Protein AF-A0A1D6NYF0-F1 (afdb_monomer_lite)

pLDDT: mean 76.46, std 28.46, range [23.28, 98.75]

Radius of gyration: 30.78 Å; chains: 1; bounding box: 68×85×94 Å

Sequence (342 aa):
MARRAASSLVSRCLLARAPAGAPPAAPSAPRRTVPADGMHRLLPGVLQRFSTAAAVEEPITPSVHVNYTKLLINGNFVDSASGKTFPTLDPRTGEVIAHVAEGDAEDINRAVAAARKAFDEGPWPKMTAYERSRILLRFADLIEKHNDELAALETWDNGKPYEQAAQIEVPMVARLMRYYAGWADKIHGLIVPADGPHHVQILHEPIGVAGQIIPWNFPLLMYAWKVGPALACGNTLVLKTAEQTPLSALYISKLLHEAGLPEGVVNVVSGFGPTAGAALASHMDVDKVNTHLNYIVCIYREWSEKLYLWTKHLFLSFNKDRIYWIYRYWKNYSRVGCKEQP

Secondary structure (DSSP, 8-state):
---------------------PPPPPPPPP--PPP------PPPP-----------PPPPPPS------SEEETTEEE--TT--EEEEE-TTT--EEEEEE---HHHHHHHHHHHHHHHHTSSTTTS-HHHHHHHHHHHHHHHHHTHHHHHHHHHHHH---HHHIIIIIHHHHHHHHHHHHHHTT----EEEE-SSS-EEEE-----SEEEEE--SSSHHHHHHHHHHHHHHTT-EEEEEEPTT--HHHHHHHHHHHHTTPPTTSEEEEE--IIIIIHHHHT-TT-SEEEE---HHHHHTTT-TTHHHHHHHHHTTSS-TTSSHHHHHHHHHHTTTS-----

Foldseek 3Di:
DDDDDDDDDDDDDDDDDDDDDDDDDDDDDDDDDDDDDDDDDDDDDPPPPPPPPPPPPDDDQDPADQPQQAWFAQNDRHAEPVNDWDFAAFPVPRDGPDTHHAHFLVNLVRLLVLQQCCFPPNCLLVDDLLVLLQLLLQLLVLLLVCLQNLLSLLCGLQVDDSCCSRVPQSNVLSVLSNVLSVCLNVQDWDFDDDPPDDTDIGDQAQLEEEEEEFDRNRQSVSLSVVVSNNSSRRYAYEYEGALSRQRSSRVSVNSSVVSVDGTSSYIYHYHHCVGSVVSSVPPPSHRYYDYDDDPVVVCVPPPPPPVVVVVVPPVPDDDDPPCVPVVVVVVVVVVVPDDDDD

InterPro domains:
  IPR015590 Aldehyde dehydrogenase domain [PF00171] (77-290)
  IPR016161 Aldehyde/histidinol dehydrogenase [SSF53720] (63-290)
  IPR016162 Aldehyde dehydrogenase, N-terminal [G3DSA:3.40.605.10] (60-292)

Structure (mmCIF, N/CA/C/O backbone):
data_AF-A0A1D6NYF0-F1
#
_entry.id   AF-A0A1D6NYF0-F1
#
loop_
_atom_site.group_PDB
_atom_site.id
_atom_site.type_symbol
_atom_site.label_atom_id
_atom_site.label_alt_id
_atom_site.label_comp_id
_atom_site.label_asym_id
_atom_site.label_entity_id
_atom_site.label_seq_id
_atom_site.pdbx_PDB_ins_code
_atom_site.Cartn_x
_atom_site.Cartn_y
_atom_site.Cartn_z
_atom_site.occupancy
_atom_site.B_iso_or_equiv
_atom_site.auth_seq_id
_atom_site.auth_comp_id
_atom_site.auth_asym_id
_atom_site.auth_atom_id
_atom_site.pdbx_PDB_model_num
ATOM 1 N N . MET A 1 1 ? 26.825 30.576 -53.380 1.00 36.94 1 MET A N 1
ATOM 2 C CA . MET A 1 1 ? 25.361 30.415 -53.508 1.00 36.94 1 MET A CA 1
ATOM 3 C C . MET A 1 1 ? 24.718 30.701 -52.151 1.00 36.94 1 MET A C 1
ATOM 5 O O . MET A 1 1 ? 25.163 30.115 -51.180 1.00 36.94 1 MET A O 1
ATOM 9 N N . ALA A 1 2 ? 23.804 31.688 -52.115 1.00 33.50 2 ALA A N 1
ATOM 10 C CA . ALA A 1 2 ? 22.828 32.087 -51.069 1.00 33.50 2 ALA A CA 1
ATOM 11 C C . ALA A 1 2 ? 23.146 31.715 -49.597 1.00 33.50 2 ALA A C 1
ATOM 13 O O . ALA A 1 2 ? 22.973 30.572 -49.205 1.00 33.50 2 ALA A O 1
ATOM 14 N N . ARG A 1 3 ? 23.684 32.580 -48.719 1.00 28.78 3 ARG A N 1
ATOM 15 C CA . ARG A 1 3 ? 23.118 33.789 -48.059 1.00 28.78 3 ARG A CA 1
ATOM 16 C C . ARG A 1 3 ? 21.636 33.704 -47.650 1.00 28.78 3 ARG A C 1
ATOM 18 O O . ARG A 1 3 ? 20.775 33.975 -48.479 1.00 28.78 3 ARG A O 1
ATOM 25 N N . ARG A 1 4 ? 21.383 33.526 -46.343 1.00 28.44 4 ARG A N 1
ATOM 26 C CA . ARG A 1 4 ? 20.639 34.471 -45.472 1.00 28.44 4 ARG A CA 1
ATOM 27 C C . ARG A 1 4 ? 20.673 34.007 -44.005 1.00 28.44 4 ARG A C 1
ATOM 29 O O . ARG A 1 4 ? 20.010 33.049 -43.640 1.00 28.44 4 ARG A O 1
ATOM 36 N N . ALA A 1 5 ? 21.416 34.741 -43.181 1.00 30.47 5 ALA A N 1
ATOM 37 C CA . ALA A 1 5 ? 21.223 34.827 -41.738 1.00 30.47 5 ALA A CA 1
ATOM 38 C C . ALA A 1 5 ? 20.760 36.265 -41.448 1.00 30.47 5 ALA A C 1
ATOM 40 O O . ALA A 1 5 ? 21.386 37.210 -41.928 1.00 30.47 5 ALA A O 1
ATOM 41 N N . ALA A 1 6 ? 19.646 36.426 -40.736 1.00 29.11 6 ALA A N 1
ATOM 42 C CA . ALA A 1 6 ? 19.154 37.702 -40.209 1.00 29.11 6 ALA A CA 1
ATOM 43 C C . ALA A 1 6 ? 19.302 37.616 -38.681 1.00 29.11 6 ALA A C 1
ATOM 45 O O . ALA A 1 6 ? 18.790 36.682 -38.077 1.00 29.11 6 ALA A O 1
ATOM 46 N N . SER A 1 7 ? 20.277 38.310 -38.096 1.00 26.89 7 SER A N 1
ATOM 47 C CA . SER A 1 7 ? 20.297 39.718 -37.660 1.00 26.89 7 SER A CA 1
ATOM 48 C C . SER A 1 7 ? 19.542 39.956 -36.358 1.00 26.89 7 SER A C 1
ATOM 50 O O . SER A 1 7 ? 18.340 39.741 -36.242 1.00 26.89 7 SER A O 1
ATOM 52 N N . SER A 1 8 ? 20.316 40.439 -35.397 1.00 27.59 8 SER A N 1
ATOM 53 C CA . SER A 1 8 ? 19.958 40.871 -34.062 1.00 27.59 8 SER A CA 1
ATOM 54 C C . SER A 1 8 ? 19.443 42.319 -34.033 1.00 27.59 8 SER A C 1
ATOM 56 O O . SER A 1 8 ? 19.734 43.113 -34.925 1.00 27.59 8 SER A O 1
ATOM 58 N N . LEU A 1 9 ? 18.772 42.624 -32.914 1.00 26.09 9 LEU A N 1
ATOM 59 C CA . LEU A 1 9 ? 18.623 43.919 -32.232 1.00 26.09 9 LEU A CA 1
ATOM 60 C C . LEU A 1 9 ? 17.617 44.975 -32.758 1.00 26.09 9 LEU A C 1
ATOM 62 O O . LEU A 1 9 ? 17.664 45.424 -33.895 1.00 26.09 9 LEU A O 1
ATOM 66 N N . VAL A 1 10 ? 16.850 45.476 -31.772 1.00 25.36 10 VAL A N 1
ATOM 67 C CA . VAL A 1 10 ? 16.352 46.857 -31.552 1.00 25.36 10 VAL A CA 1
ATOM 68 C C . VAL A 1 10 ? 14.820 47.088 -31.594 1.00 25.36 10 VAL A C 1
ATOM 70 O O . VAL A 1 10 ? 14.187 47.095 -32.636 1.00 25.36 10 VAL A O 1
ATOM 73 N N . SER A 1 11 ? 14.306 47.394 -30.389 1.00 23.48 11 SER A N 1
ATOM 74 C CA . SER A 1 11 ? 13.310 48.410 -29.972 1.00 23.48 11 SER A CA 1
ATOM 75 C C . SER A 1 11 ? 11.877 48.517 -30.525 1.00 23.48 11 SER A C 1
ATOM 77 O O . SER A 1 11 ? 11.641 48.776 -31.692 1.00 23.48 11 SER A O 1
ATOM 79 N N . ARG A 1 12 ? 10.971 48.609 -29.534 1.00 26.66 12 ARG A N 1
ATOM 80 C CA . ARG A 1 12 ? 9.974 49.677 -29.256 1.00 26.66 12 ARG A CA 1
ATOM 81 C C . ARG A 1 12 ? 8.987 50.118 -30.355 1.00 26.66 12 ARG A C 1
ATOM 83 O O . ARG A 1 12 ? 9.342 50.867 -31.251 1.00 26.66 12 ARG A O 1
ATOM 90 N N . CYS A 1 13 ? 7.707 49.933 -30.030 1.00 23.73 13 CYS A N 1
ATOM 91 C CA . CYS A 1 13 ? 6.599 50.890 -30.215 1.00 23.73 13 CYS A CA 1
ATOM 92 C C . CYS A 1 13 ? 5.811 50.856 -28.875 1.00 23.73 13 CYS A C 1
ATOM 94 O O . CYS A 1 13 ? 5.520 49.760 -28.411 1.00 23.73 13 CYS A O 1
ATOM 96 N N . LEU A 1 14 ? 5.613 51.903 -28.048 1.00 27.03 14 LEU A N 1
ATOM 97 C CA . LEU A 1 14 ? 4.970 53.226 -28.234 1.00 27.03 14 LEU A CA 1
ATOM 98 C C . LEU A 1 14 ? 3.662 53.118 -29.035 1.00 27.03 14 LEU A C 1
ATOM 100 O O . LEU A 1 14 ? 3.687 52.575 -30.124 1.00 27.03 14 LEU A O 1
ATOM 104 N N . LEU A 1 15 ? 2.504 53.671 -28.679 1.00 27.75 15 LEU A N 1
ATOM 105 C CA . LEU A 1 15 ? 1.938 54.355 -27.509 1.00 27.75 15 LEU A CA 1
ATOM 106 C C . LEU A 1 15 ? 0.490 54.671 -27.944 1.00 27.75 15 LEU A C 1
ATOM 108 O O . LEU A 1 15 ? 0.305 55.163 -29.055 1.00 27.75 15 LEU A O 1
ATOM 112 N N . ALA A 1 16 ? -0.511 54.500 -27.082 1.00 26.16 16 ALA A N 1
ATOM 113 C CA . ALA A 1 16 ? -1.806 55.173 -27.236 1.00 26.16 16 ALA A CA 1
ATOM 114 C C . ALA A 1 16 ? -2.293 55.676 -25.865 1.00 26.16 16 ALA A C 1
ATOM 116 O O . ALA A 1 16 ? -2.976 54.990 -25.119 1.00 26.16 16 ALA A O 1
ATOM 117 N N . ARG A 1 17 ? -1.786 56.871 -25.537 1.00 26.92 17 ARG A N 1
ATOM 118 C CA . ARG A 1 17 ? -2.336 57.998 -24.753 1.00 26.92 17 ARG A CA 1
ATOM 119 C C . ARG A 1 17 ? -3.636 57.807 -23.934 1.00 26.92 17 ARG A C 1
ATOM 121 O O . ARG A 1 17 ? -4.689 57.589 -24.517 1.00 26.92 17 ARG A O 1
ATOM 128 N N . ALA A 1 18 ? -3.577 58.176 -22.645 1.00 28.33 18 ALA A N 1
ATOM 129 C CA . ALA A 1 18 ? -4.496 59.123 -21.975 1.00 28.33 18 ALA A CA 1
ATOM 130 C C . ALA A 1 18 ? -3.910 59.592 -20.610 1.00 28.33 18 ALA A C 1
ATOM 132 O O . ALA A 1 18 ? -3.058 58.888 -20.068 1.00 28.33 18 ALA A O 1
ATOM 133 N N . PRO A 1 19 ? -4.257 60.795 -20.098 1.00 35.28 19 PRO A N 1
ATOM 134 C CA . PRO A 1 19 ? -3.341 61.622 -19.306 1.00 35.28 19 PRO A CA 1
ATOM 135 C C . PRO A 1 19 ? -3.534 61.594 -17.780 1.00 35.28 19 PRO A C 1
ATOM 137 O O . PRO A 1 19 ? -4.524 61.110 -17.240 1.00 35.28 19 PRO A O 1
ATOM 140 N N . ALA A 1 20 ? -2.524 62.173 -17.127 1.00 29.53 20 ALA A N 1
ATOM 141 C CA . ALA A 1 20 ? -2.333 62.383 -15.701 1.00 29.53 20 ALA A CA 1
ATOM 142 C C . ALA A 1 20 ? -3.392 63.270 -15.020 1.00 29.53 20 ALA A C 1
ATOM 144 O O . ALA A 1 20 ? -3.900 64.224 -15.607 1.00 29.53 20 ALA A O 1
ATOM 145 N N . GLY A 1 21 ? -3.604 63.009 -13.729 1.00 27.72 21 GLY A N 1
ATOM 146 C CA . GLY A 1 21 ? -4.313 63.887 -12.803 1.00 27.72 21 GLY A CA 1
ATOM 147 C C . GLY A 1 21 ? -4.433 63.238 -11.427 1.00 27.72 21 GLY A C 1
ATOM 148 O O . GLY A 1 21 ? -5.361 62.476 -11.183 1.00 27.72 21 GLY A O 1
ATOM 149 N N . ALA A 1 22 ? -3.479 63.507 -10.537 1.00 33.44 22 ALA A N 1
ATOM 150 C CA . ALA A 1 22 ? -3.592 63.166 -9.121 1.00 33.44 22 ALA A CA 1
ATOM 151 C C . ALA A 1 22 ? -4.560 64.141 -8.425 1.00 33.44 22 ALA A C 1
ATOM 153 O O . ALA A 1 22 ? -4.409 65.349 -8.621 1.00 33.44 22 ALA A O 1
ATOM 154 N N . PRO A 1 23 ? -5.489 63.673 -7.574 1.00 37.25 23 PRO A N 1
ATOM 155 C CA . PRO A 1 23 ? -6.122 64.521 -6.577 1.00 37.25 23 PRO A CA 1
ATOM 156 C C . PRO A 1 23 ? -5.451 64.370 -5.193 1.00 37.25 23 PRO A C 1
ATOM 158 O O . PRO A 1 23 ? -4.941 63.297 -4.859 1.00 37.25 23 PRO A O 1
ATOM 161 N N . PRO A 1 24 ? -5.416 65.452 -4.396 1.00 34.78 24 PRO A N 1
ATOM 162 C CA . PRO A 1 24 ? -4.619 65.559 -3.179 1.00 34.78 24 PRO A CA 1
ATOM 163 C C . PRO A 1 24 ? -5.264 64.897 -1.953 1.00 34.78 24 PRO A C 1
ATOM 165 O O . PRO A 1 24 ? -6.461 64.621 -1.908 1.00 34.78 24 PRO A O 1
ATOM 168 N N . ALA A 1 25 ? -4.420 64.693 -0.940 1.00 34.38 25 ALA A N 1
ATOM 169 C CA . ALA A 1 25 ? -4.756 64.213 0.393 1.00 34.38 25 ALA A CA 1
ATOM 170 C C . ALA A 1 25 ? -5.940 64.970 1.024 1.00 34.38 25 ALA A C 1
ATOM 172 O O . ALA A 1 25 ? -5.962 66.202 1.061 1.00 34.38 25 ALA A O 1
ATOM 173 N N . ALA A 1 26 ? -6.903 64.215 1.557 1.00 34.41 26 ALA A N 1
ATOM 174 C CA . ALA A 1 26 ? -8.033 64.756 2.298 1.00 34.41 26 ALA A CA 1
ATOM 175 C C . ALA A 1 26 ? -7.624 65.135 3.742 1.00 34.41 26 ALA A C 1
ATOM 177 O O . ALA A 1 26 ? -6.861 64.399 4.375 1.00 34.41 26 ALA A O 1
ATOM 178 N N . PRO A 1 27 ? -8.118 66.270 4.270 1.00 33.28 27 PRO A N 1
ATOM 179 C CA . PRO A 1 27 ? -7.677 66.845 5.536 1.00 33.28 27 PRO A CA 1
ATOM 180 C C . PRO A 1 27 ? -8.313 66.188 6.769 1.00 33.28 27 PRO A C 1
ATOM 182 O O . PRO A 1 27 ? -9.429 65.670 6.746 1.00 33.28 27 PRO A O 1
ATOM 185 N N . SER A 1 28 ? -7.582 66.282 7.877 1.00 34.28 28 SER A N 1
ATOM 186 C CA . SER A 1 28 ? -7.972 65.904 9.235 1.00 34.28 28 SER A CA 1
ATOM 187 C C . SER A 1 28 ? -9.259 66.597 9.697 1.00 34.28 28 SER A C 1
ATOM 189 O O . SER A 1 28 ? -9.311 67.826 9.777 1.00 34.28 28 SER A O 1
ATOM 191 N N . ALA A 1 29 ? -10.267 65.809 10.072 1.00 33.75 29 ALA A N 1
ATOM 192 C CA . ALA A 1 29 ? -11.466 66.299 10.746 1.00 33.75 29 ALA A CA 1
ATOM 193 C C . ALA A 1 29 ? -11.191 66.575 12.246 1.00 33.75 29 ALA A C 1
ATOM 195 O O . ALA A 1 29 ? -10.501 65.784 12.897 1.00 33.75 29 ALA A O 1
ATOM 196 N N . PRO A 1 30 ? -11.717 67.676 12.817 1.00 32.72 30 PRO A N 1
ATOM 197 C CA . PRO A 1 30 ? -11.433 68.084 14.188 1.00 32.72 30 PRO A CA 1
ATOM 198 C C . PRO A 1 30 ? -12.281 67.340 15.230 1.00 32.72 30 PRO A C 1
ATOM 200 O O . PRO A 1 30 ? -13.406 66.909 14.977 1.00 32.72 30 PRO A O 1
ATOM 203 N N . ARG A 1 31 ? -11.714 67.250 16.442 1.00 32.31 31 ARG A N 1
ATOM 204 C CA . ARG A 1 31 ? -12.334 66.777 17.691 1.00 32.31 31 ARG A CA 1
ATOM 205 C C . ARG A 1 31 ? -13.761 67.307 17.869 1.00 32.31 31 ARG A C 1
ATOM 207 O O . ARG A 1 31 ? -13.961 68.516 17.955 1.00 32.31 31 ARG A O 1
ATOM 214 N N . ARG A 1 32 ? -14.717 66.399 18.083 1.00 28.52 32 ARG A N 1
ATOM 215 C CA . ARG A 1 32 ? -15.966 66.706 18.792 1.00 28.52 32 ARG A CA 1
ATOM 216 C C . ARG A 1 32 ? -15.819 66.304 20.256 1.00 28.52 32 ARG A C 1
ATOM 218 O O . ARG A 1 32 ? -15.644 65.135 20.579 1.00 28.52 32 ARG A O 1
ATOM 225 N N . THR A 1 33 ? -15.854 67.309 21.117 1.00 32.47 33 THR A N 1
ATOM 226 C CA . THR A 1 33 ? -15.998 67.204 22.567 1.00 32.47 33 THR A CA 1
ATOM 227 C C . THR A 1 33 ? -17.381 66.649 22.907 1.00 32.47 33 THR A C 1
ATOM 229 O O . THR A 1 33 ? -18.388 67.188 22.453 1.00 32.47 33 THR A O 1
ATOM 232 N N . VAL A 1 34 ? -17.435 65.580 23.701 1.00 35.62 34 VAL A N 1
ATOM 233 C CA . VAL A 1 34 ? -18.669 65.120 24.355 1.00 35.62 34 VAL A CA 1
ATOM 234 C C . VAL A 1 34 ? -18.810 65.913 25.663 1.00 35.62 34 VAL A C 1
ATOM 236 O O . VAL A 1 34 ? -17.824 65.985 26.401 1.00 35.62 34 VAL A O 1
ATOM 239 N N . PRO A 1 35 ? -19.963 66.536 25.966 1.00 33.09 35 PRO A N 1
ATOM 240 C CA . PRO A 1 35 ? -20.168 67.195 27.249 1.00 33.09 35 PRO A CA 1
ATOM 241 C C . PRO A 1 35 ? -20.312 66.146 28.355 1.00 33.09 35 PRO A C 1
ATOM 243 O O . PRO A 1 35 ? -21.032 65.161 28.198 1.00 33.09 35 PRO A O 1
ATOM 246 N N . ALA A 1 36 ? -19.635 66.377 29.474 1.00 38.53 36 ALA A N 1
ATOM 247 C CA . ALA A 1 36 ? -19.884 65.674 30.718 1.00 38.53 36 ALA A CA 1
ATOM 248 C C . ALA A 1 36 ? -21.111 66.297 31.389 1.00 38.53 36 ALA A C 1
ATOM 250 O O . ALA A 1 36 ? -21.001 67.396 31.919 1.00 38.53 36 ALA A O 1
ATOM 251 N N . ASP A 1 37 ? -22.253 65.612 31.359 1.00 32.31 37 ASP A N 1
ATOM 252 C CA . ASP A 1 37 ? -23.263 65.747 32.409 1.00 32.31 37 ASP A CA 1
ATOM 253 C C . ASP A 1 37 ? -24.282 64.601 32.351 1.00 32.31 37 ASP A C 1
ATOM 255 O O . ASP A 1 37 ? -24.669 64.169 31.265 1.00 32.31 37 ASP A O 1
ATOM 259 N N . GLY A 1 38 ? -24.730 64.120 33.513 1.00 31.33 38 GLY A N 1
ATOM 260 C CA . GLY A 1 38 ? -25.869 63.197 33.602 1.00 31.33 38 GLY A CA 1
ATOM 261 C C . GLY A 1 38 ? -25.629 61.912 34.390 1.00 31.33 38 GLY A C 1
ATOM 262 O O . GLY A 1 38 ? -25.563 60.815 33.843 1.00 31.33 38 GLY A O 1
ATOM 263 N N . MET A 1 39 ? -25.570 62.048 35.711 1.00 39.62 39 MET A N 1
ATOM 264 C CA . MET A 1 39 ? -25.663 60.961 36.681 1.00 39.62 39 MET A CA 1
ATOM 265 C C . MET A 1 39 ? -27.056 60.304 36.621 1.00 39.62 39 MET A C 1
ATOM 267 O O . MET A 1 39 ? -28.033 60.926 37.021 1.00 39.62 39 MET A O 1
ATOM 271 N N . HIS A 1 40 ? -27.169 59.042 36.182 1.00 33.06 40 HIS A N 1
ATOM 272 C CA . HIS A 1 40 ? -28.392 58.246 36.368 1.00 33.06 40 HIS A CA 1
ATOM 273 C C . HIS A 1 40 ? -28.111 56.758 36.656 1.00 33.06 40 HIS A C 1
ATOM 275 O O . HIS A 1 40 ? -27.802 55.968 35.774 1.00 33.06 40 HIS A O 1
ATOM 281 N N . ARG A 1 41 ? -28.282 56.426 37.944 1.00 33.88 41 ARG A N 1
ATOM 282 C CA . ARG A 1 41 ? -28.825 55.188 38.543 1.00 33.88 41 ARG A CA 1
ATOM 283 C C . ARG A 1 41 ? -28.336 53.830 38.011 1.00 33.88 41 ARG A C 1
ATOM 285 O O . ARG A 1 41 ? -28.832 53.301 37.024 1.00 33.88 41 ARG A O 1
ATOM 292 N N . LEU A 1 42 ? -27.483 53.203 38.823 1.00 34.56 42 LEU A N 1
ATOM 293 C CA . LEU A 1 42 ? -27.210 51.765 38.830 1.00 34.56 42 LEU A CA 1
ATOM 294 C C . LEU A 1 42 ? -28.501 50.973 39.118 1.00 34.56 42 LEU A C 1
ATOM 296 O O . LEU A 1 42 ? -29.114 51.151 40.171 1.00 34.56 42 LEU A O 1
ATOM 300 N N . LEU A 1 43 ? -28.889 50.082 38.202 1.00 38.72 43 LEU A N 1
ATOM 301 C CA . LEU A 1 43 ? -29.820 48.984 38.477 1.00 38.72 43 LEU A CA 1
ATOM 302 C C . LEU A 1 43 ? -29.017 47.765 38.976 1.00 38.72 43 LEU A C 1
ATOM 304 O O . LEU A 1 43 ? -27.911 47.539 38.476 1.00 38.72 43 LEU A O 1
ATOM 308 N N . PRO A 1 44 ? -29.520 46.976 39.944 1.00 39.31 44 PRO A N 1
ATOM 309 C CA . PRO A 1 44 ? -28.785 45.833 40.468 1.00 39.31 44 PRO A CA 1
ATOM 310 C C . PRO A 1 44 ? -28.670 44.742 39.402 1.00 39.31 44 PRO A C 1
ATOM 312 O O . PRO A 1 44 ? -29.658 44.353 38.779 1.00 39.31 44 PRO A O 1
ATOM 315 N N . GLY A 1 45 ? -27.443 44.266 39.204 1.00 35.62 45 GLY A N 1
ATOM 316 C CA . GLY A 1 45 ? -27.100 43.269 38.205 1.00 35.62 45 GLY A CA 1
ATOM 317 C C . GLY A 1 45 ? -27.870 41.964 38.378 1.00 35.62 45 GLY A C 1
ATOM 318 O O . GLY A 1 45 ? -27.762 41.284 39.398 1.00 35.62 45 GLY A O 1
ATOM 319 N N . VAL A 1 46 ? -28.561 41.564 37.315 1.00 43.72 46 VAL A N 1
ATOM 320 C CA . VAL A 1 46 ? -28.795 40.150 37.043 1.00 43.72 46 VAL A CA 1
ATOM 321 C C . VAL A 1 46 ? -27.441 39.587 36.620 1.00 43.72 46 VAL A C 1
ATOM 323 O O . VAL A 1 46 ? -27.032 39.703 35.468 1.00 43.72 46 VAL A O 1
ATOM 326 N N . LEU A 1 47 ? -26.704 39.023 37.578 1.00 40.88 47 LEU A N 1
ATOM 327 C CA . LEU A 1 47 ? -25.608 38.106 37.284 1.00 40.88 47 LEU A CA 1
ATOM 328 C C . LEU A 1 47 ? -26.234 36.876 36.629 1.00 40.88 47 LEU A C 1
ATOM 330 O O . LEU A 1 47 ? -26.587 35.901 37.292 1.00 40.88 47 LEU A O 1
ATOM 334 N N . GLN A 1 48 ? -26.414 36.946 35.314 1.00 45.19 48 GLN A N 1
ATOM 335 C CA . GLN A 1 48 ? -26.700 35.781 34.505 1.00 45.19 48 GLN A CA 1
ATOM 336 C C . GLN A 1 48 ? -25.457 34.902 34.622 1.00 45.19 48 GLN A C 1
ATOM 338 O O . GLN A 1 48 ? -24.420 35.168 34.017 1.00 45.19 48 GLN A O 1
ATOM 343 N N . ARG A 1 49 ? -25.524 33.912 35.518 1.00 39.19 49 ARG A N 1
ATOM 344 C CA . ARG A 1 49 ? -24.529 32.850 35.601 1.00 39.19 49 ARG A CA 1
ATOM 345 C C . ARG A 1 49 ? -24.527 32.181 34.233 1.00 39.19 49 ARG A C 1
ATOM 347 O O . ARG A 1 49 ? -25.388 31.352 33.954 1.00 39.19 49 ARG A O 1
ATOM 354 N N . PHE A 1 50 ? -23.586 32.563 33.378 1.00 42.12 50 PHE A N 1
ATOM 355 C CA . PHE A 1 50 ? -23.202 31.747 32.242 1.00 42.12 50 PHE A CA 1
ATOM 356 C C . PHE A 1 50 ? -22.646 30.457 32.836 1.00 42.12 50 PHE A C 1
ATOM 358 O O . PHE A 1 50 ? -21.498 30.388 33.266 1.00 42.12 50 PHE A O 1
ATOM 365 N N . SER A 1 51 ? -23.522 29.466 32.980 1.00 49.25 51 SER A N 1
ATOM 366 C CA . SER A 1 51 ? -23.120 28.109 33.292 1.00 49.25 51 SER A CA 1
ATOM 367 C C . SER A 1 51 ? -22.284 27.634 32.111 1.00 49.25 51 SER A C 1
ATOM 369 O O . SER A 1 51 ? -22.820 27.364 31.041 1.00 49.25 51 SER A O 1
ATOM 371 N N . THR A 1 52 ? -20.967 27.555 32.284 1.00 49.97 52 THR A N 1
ATOM 372 C CA . THR A 1 52 ? -20.060 26.846 31.375 1.00 49.97 52 THR A CA 1
ATOM 373 C C . THR A 1 52 ? -20.171 25.342 31.616 1.00 49.97 52 THR A C 1
ATOM 375 O O . THR A 1 52 ? -19.167 24.657 31.807 1.00 49.97 52 THR A O 1
ATOM 378 N N . ALA A 1 53 ? -21.393 24.812 31.671 1.00 45.28 53 ALA A N 1
ATOM 379 C CA . ALA A 1 53 ? -21.578 23.398 31.419 1.00 45.28 53 ALA A CA 1
ATOM 380 C C . ALA A 1 53 ? -21.313 23.241 29.922 1.00 45.28 53 ALA A C 1
ATOM 382 O O . ALA A 1 53 ? -22.175 23.560 29.106 1.00 45.28 53 ALA A O 1
ATOM 383 N N . ALA A 1 54 ? -20.081 22.869 29.564 1.00 50.44 54 ALA A N 1
ATOM 384 C CA . ALA A 1 54 ? -19.806 22.370 28.229 1.00 50.44 54 ALA A CA 1
ATOM 385 C C . ALA A 1 54 ? -20.827 21.257 27.996 1.00 50.44 54 ALA A C 1
ATOM 387 O O . ALA A 1 54 ? -20.826 20.267 28.731 1.00 50.44 54 ALA A O 1
ATOM 388 N N . ALA A 1 55 ? -21.766 21.479 27.075 1.00 49.00 55 ALA A N 1
ATOM 389 C CA . ALA A 1 55 ? -22.640 20.415 26.632 1.00 49.00 55 ALA A CA 1
ATOM 390 C C . ALA A 1 55 ? -21.706 19.293 26.181 1.00 49.00 55 ALA A C 1
ATOM 392 O O . ALA A 1 55 ? -20.847 19.509 25.325 1.00 49.00 55 ALA A O 1
ATOM 393 N N . VAL A 1 56 ? -21.795 18.144 26.844 1.00 52.56 56 VAL A N 1
ATOM 394 C CA . VAL A 1 56 ? -21.136 16.934 26.374 1.00 52.56 56 VAL A CA 1
ATOM 395 C C . VAL A 1 56 ? -21.923 16.555 25.127 1.00 52.56 56 VAL A C 1
ATOM 397 O O . VAL A 1 56 ? -22.952 15.897 25.224 1.00 52.56 56 VAL A O 1
ATOM 400 N N . GLU A 1 57 ? -21.542 17.116 23.978 1.00 61.66 57 GLU A N 1
ATOM 401 C CA . GLU A 1 57 ? -22.080 16.674 22.698 1.00 61.66 57 GLU A CA 1
ATOM 402 C C . GLU A 1 57 ? -21.697 15.207 22.544 1.00 61.66 57 GLU A C 1
ATOM 404 O O . GLU A 1 57 ? -20.519 14.850 22.645 1.00 61.66 57 GLU A O 1
ATOM 409 N N . GLU A 1 58 ? -22.701 14.350 22.363 1.00 66.31 58 GLU A N 1
ATOM 410 C CA . GLU A 1 58 ? -22.449 12.945 22.083 1.00 66.31 58 GLU A CA 1
ATOM 411 C C . GLU A 1 58 ? -21.640 12.847 20.782 1.00 66.31 58 GLU A C 1
ATOM 413 O O . GLU A 1 58 ? -22.016 13.452 19.769 1.00 66.31 58 GLU A O 1
ATOM 418 N N . PRO A 1 59 ? -20.500 12.139 20.793 1.00 67.06 59 PRO A N 1
ATOM 419 C CA . PRO A 1 59 ? -19.663 12.042 19.616 1.00 67.06 59 PRO A CA 1
ATOM 420 C C . PRO A 1 59 ? -20.426 11.334 18.500 1.00 67.06 59 PRO A C 1
ATOM 422 O O . PRO A 1 59 ? -20.935 10.229 18.663 1.00 67.06 59 PRO A O 1
ATOM 425 N N . ILE A 1 60 ? -20.478 11.984 17.339 1.00 72.94 60 ILE A N 1
ATOM 426 C CA . ILE A 1 60 ? -21.153 11.460 16.153 1.00 72.94 60 ILE A CA 1
ATOM 427 C C . ILE A 1 60 ? -20.484 10.138 15.754 1.00 72.94 60 ILE A C 1
ATOM 429 O O . ILE A 1 60 ? -19.298 10.112 15.398 1.00 72.94 60 ILE A O 1
ATOM 433 N N . THR A 1 61 ? -21.242 9.042 15.796 1.00 70.44 61 THR A N 1
ATOM 434 C CA . THR A 1 61 ? -20.833 7.764 15.208 1.00 70.44 61 THR A CA 1
ATOM 435 C C . THR A 1 61 ? -20.894 7.885 13.686 1.00 70.44 61 THR A C 1
ATOM 437 O O . THR A 1 61 ? -21.959 8.219 13.155 1.00 70.44 61 THR A O 1
ATOM 440 N N . PRO A 1 62 ? -19.790 7.640 12.962 1.00 74.12 62 PRO A N 1
ATOM 441 C CA . PRO A 1 62 ? -19.814 7.680 11.507 1.00 74.12 62 PRO A CA 1
ATOM 442 C C . PRO A 1 62 ? -20.765 6.610 10.960 1.00 74.12 62 PRO A C 1
ATOM 444 O O . PRO A 1 62 ? -20.844 5.509 11.496 1.00 74.12 62 PRO A O 1
ATOM 447 N N . SER A 1 63 ? -21.444 6.890 9.849 1.00 73.81 63 SER A N 1
ATOM 448 C CA . SER A 1 63 ? -22.335 5.936 9.167 1.00 73.81 63 SER A CA 1
ATOM 449 C C . SER A 1 63 ? -21.595 4.814 8.411 1.00 73.81 63 SER A C 1
ATOM 451 O O . SER A 1 63 ? -22.193 4.113 7.591 1.00 73.81 63 SER A O 1
ATOM 453 N N . VAL A 1 64 ? -20.293 4.638 8.657 1.00 82.44 64 VAL A N 1
ATOM 454 C CA . VAL A 1 64 ? -19.433 3.694 7.935 1.00 82.44 64 VAL A CA 1
ATOM 455 C C . VAL A 1 64 ? -19.317 2.375 8.684 1.00 82.44 64 VAL A C 1
ATOM 457 O O . VAL A 1 64 ? -19.134 2.339 9.895 1.00 82.44 64 VAL A O 1
ATOM 460 N N . HIS A 1 65 ? -19.393 1.279 7.933 1.00 84.88 65 HIS A N 1
ATOM 461 C CA . HIS A 1 65 ? -19.247 -0.072 8.461 1.00 84.88 65 HIS A CA 1
ATOM 462 C C . HIS A 1 65 ? -17.789 -0.524 8.350 1.00 84.88 65 HIS A C 1
ATOM 464 O O . HIS A 1 65 ? -17.179 -0.447 7.279 1.00 84.88 65 HIS A O 1
ATOM 470 N N . VAL A 1 66 ? -17.232 -1.030 9.450 1.00 89.69 66 VAL A N 1
ATOM 471 C CA . VAL A 1 66 ? -15.873 -1.581 9.466 1.00 89.69 66 VAL A CA 1
ATOM 472 C C . VAL A 1 66 ? -15.895 -2.995 8.890 1.00 89.69 66 VAL A C 1
ATOM 474 O O . VAL A 1 66 ? -16.138 -3.971 9.591 1.00 89.69 66 VAL A O 1
ATOM 477 N N . ASN A 1 67 ? -15.648 -3.093 7.584 1.00 88.31 67 ASN A N 1
ATOM 478 C CA . ASN A 1 67 ? -15.744 -4.357 6.847 1.00 88.31 67 ASN A CA 1
ATOM 479 C C . ASN A 1 67 ? -14.413 -5.121 6.747 1.00 88.31 67 ASN A C 1
ATOM 481 O O . ASN A 1 67 ? -14.415 -6.317 6.461 1.00 88.31 67 ASN A O 1
ATOM 485 N N . TYR A 1 68 ? -13.279 -4.448 6.965 1.00 93.69 68 TYR A N 1
ATOM 486 C CA . TYR A 1 68 ? -11.945 -5.023 6.768 1.00 93.69 68 TYR A CA 1
ATOM 487 C C . TYR A 1 68 ? -11.121 -4.924 8.048 1.00 93.69 68 TYR A C 1
ATOM 489 O O . TYR A 1 68 ? -10.544 -3.886 8.356 1.00 93.69 68 TYR A O 1
ATOM 497 N N . THR A 1 69 ? -11.068 -6.032 8.783 1.00 96.31 69 THR A N 1
ATOM 498 C CA . THR A 1 69 ? -10.305 -6.173 10.035 1.00 96.31 69 THR A CA 1
ATOM 499 C C . THR A 1 69 ? -9.255 -7.283 9.971 1.00 96.31 69 THR A C 1
ATOM 501 O O . THR A 1 69 ? -8.522 -7.511 10.928 1.00 96.31 69 THR A O 1
ATOM 504 N N . LYS A 1 70 ? -9.178 -7.990 8.844 1.00 97.88 70 LYS A N 1
ATOM 505 C CA . LYS A 1 70 ? -8.242 -9.089 8.595 1.00 97.88 70 LYS A CA 1
ATOM 506 C C . LYS A 1 70 ? -6.959 -8.583 7.936 1.00 97.88 70 LYS A C 1
ATOM 508 O O . LYS A 1 70 ? -6.949 -7.501 7.354 1.00 97.88 70 LYS A O 1
ATOM 513 N N . LEU A 1 71 ? -5.897 -9.383 7.981 1.00 98.00 71 LEU A N 1
ATOM 514 C CA . LEU A 1 71 ? -4.646 -9.097 7.275 1.00 98.00 71 LEU A CA 1
ATOM 515 C C . LEU A 1 71 ? -4.857 -9.278 5.770 1.00 98.00 71 LEU A C 1
ATOM 517 O O . LEU A 1 71 ? -5.565 -10.194 5.360 1.00 98.00 71 LEU A O 1
ATOM 521 N N . LEU A 1 72 ? -4.223 -8.456 4.939 1.00 98.31 72 LEU A N 1
ATOM 522 C CA . LEU A 1 72 ? -4.241 -8.634 3.489 1.00 98.31 72 LEU A CA 1
ATOM 523 C C . LEU A 1 72 ? -2.962 -9.349 3.054 1.00 98.31 72 LEU A C 1
ATOM 525 O O . LEU A 1 72 ? -1.889 -8.746 3.045 1.00 98.31 72 LEU A O 1
ATOM 529 N N . ILE A 1 73 ? -3.068 -10.623 2.683 1.00 98.31 73 ILE A N 1
ATOM 530 C CA . ILE A 1 73 ? -1.929 -11.439 2.247 1.00 98.31 73 ILE A CA 1
ATOM 531 C C . ILE A 1 73 ? -2.305 -12.160 0.956 1.00 98.31 73 ILE A C 1
ATOM 533 O O . ILE A 1 73 ? -3.340 -12.819 0.880 1.00 98.31 73 ILE A O 1
ATOM 537 N N . ASN A 1 74 ? -1.456 -12.035 -0.067 1.00 97.00 74 ASN A N 1
ATOM 538 C CA . ASN A 1 74 ? -1.670 -12.632 -1.384 1.00 97.00 74 ASN A CA 1
ATOM 539 C C . ASN A 1 74 ? -3.073 -12.338 -1.961 1.00 97.00 74 ASN A C 1
ATOM 541 O O . ASN A 1 74 ? -3.786 -13.245 -2.381 1.00 97.00 74 ASN A O 1
ATOM 545 N N . GLY A 1 75 ? -3.505 -11.074 -1.895 1.00 95.44 75 GLY A N 1
ATOM 546 C CA . GLY A 1 75 ? -4.812 -10.629 -2.400 1.00 95.44 75 GLY A CA 1
ATOM 547 C C . GLY A 1 75 ? -6.034 -11.051 -1.582 1.00 95.44 75 GLY A C 1
ATOM 548 O O . GLY A 1 75 ? -7.149 -10.690 -1.945 1.00 95.44 75 GLY A O 1
ATOM 549 N N . ASN A 1 76 ? -5.849 -11.771 -0.472 1.00 97.31 76 ASN A N 1
ATOM 550 C CA . ASN A 1 76 ? -6.938 -12.282 0.352 1.00 97.31 76 ASN A CA 1
ATOM 551 C C . ASN A 1 76 ? -6.908 -11.688 1.763 1.00 97.31 76 ASN A C 1
ATOM 553 O O . ASN A 1 76 ? -5.846 -11.512 2.359 1.00 97.31 76 ASN A O 1
ATOM 557 N N . PHE A 1 77 ? -8.097 -11.432 2.309 1.00 97.81 77 PHE A N 1
ATOM 558 C CA . PHE A 1 77 ? -8.275 -11.035 3.702 1.00 97.81 77 PHE A CA 1
ATOM 559 C C . PHE A 1 77 ? -8.281 -12.274 4.604 1.00 97.81 77 PHE A C 1
ATOM 561 O O . PHE A 1 77 ? -9.242 -13.046 4.607 1.00 97.81 77 PHE A O 1
ATOM 568 N N . VAL A 1 78 ? -7.207 -12.466 5.367 1.00 97.81 78 VAL A N 1
ATOM 569 C CA . VAL A 1 78 ? -6.950 -13.653 6.193 1.00 97.81 78 VAL A CA 1
ATOM 570 C C . VAL A 1 78 ? -6.790 -13.297 7.667 1.00 97.81 78 VAL A C 1
ATOM 572 O O . VAL A 1 78 ? -6.294 -12.227 8.022 1.00 97.81 78 VAL A O 1
ATOM 575 N N . ASP A 1 79 ? -7.205 -14.210 8.538 1.00 97.88 79 ASP A N 1
ATOM 576 C CA . ASP A 1 79 ? -6.932 -14.089 9.968 1.00 97.88 79 ASP A CA 1
ATOM 577 C C . ASP A 1 79 ? -5.427 -14.275 10.242 1.00 97.88 79 ASP A C 1
ATOM 579 O O . ASP A 1 79 ? -4.686 -14.833 9.418 1.00 97.88 79 ASP A O 1
ATOM 583 N N . SER A 1 80 ? -4.971 -13.785 11.396 1.00 97.31 80 SER A N 1
ATOM 584 C CA . SER A 1 80 ? -3.591 -13.987 11.843 1.00 97.31 80 SER A CA 1
ATOM 585 C C . SER A 1 80 ? -3.308 -15.477 12.031 1.00 97.31 80 SER A C 1
ATOM 587 O O . SER A 1 80 ? -4.193 -16.249 12.409 1.00 97.31 80 SER A O 1
ATOM 589 N N . ALA A 1 81 ? -2.064 -15.900 11.811 1.00 97.00 81 ALA A N 1
ATOM 590 C CA . ALA A 1 81 ? -1.663 -17.295 11.996 1.00 97.00 81 ALA A CA 1
ATOM 591 C C . ALA A 1 81 ? -1.914 -17.786 13.435 1.00 97.00 81 ALA A C 1
ATOM 593 O O . ALA A 1 81 ? -2.201 -18.959 13.659 1.00 97.00 81 ALA A O 1
ATOM 594 N N . SER A 1 82 ? -1.838 -16.875 14.409 1.00 95.81 82 SER A N 1
ATOM 595 C CA . SER A 1 82 ? -2.116 -17.157 15.819 1.00 95.81 82 SER A CA 1
ATOM 596 C C . SER A 1 82 ? -3.606 -17.107 16.188 1.00 95.81 82 SER A C 1
ATOM 598 O O . SER A 1 82 ? -3.965 -17.502 17.296 1.00 95.81 82 SER A O 1
ATOM 600 N N . GLY A 1 83 ? -4.468 -16.584 15.310 1.00 96.50 83 GLY A N 1
ATOM 601 C CA . GLY A 1 83 ? -5.871 -16.277 15.599 1.00 96.50 83 GLY A CA 1
ATOM 602 C C . GLY A 1 83 ? -6.078 -15.093 16.553 1.00 96.50 83 GLY A C 1
ATOM 603 O O . GLY A 1 83 ? -7.217 -14.777 16.894 1.00 96.50 83 GLY A O 1
ATOM 604 N N . LYS A 1 84 ? -5.003 -14.432 17.004 1.00 97.19 84 LYS A N 1
ATOM 605 C CA . LYS A 1 84 ? -5.086 -13.264 17.884 1.00 97.19 84 LYS A CA 1
ATOM 606 C C . LYS A 1 84 ? -5.612 -12.043 17.144 1.00 97.19 84 LYS A C 1
ATOM 608 O O . LYS A 1 84 ? -5.370 -11.849 15.949 1.00 97.19 84 LYS A O 1
ATOM 613 N N . THR A 1 85 ? -6.271 -11.184 17.908 1.00 98.00 85 THR A N 1
ATOM 614 C CA . THR A 1 85 ? -6.760 -9.879 17.467 1.00 98.00 85 THR A CA 1
ATOM 615 C C . THR A 1 85 ? -6.460 -8.834 18.531 1.00 98.00 85 THR A C 1
ATOM 617 O O . THR A 1 85 ? -6.528 -9.155 19.718 1.00 98.00 85 THR A O 1
ATOM 620 N N . PHE A 1 86 ? -6.246 -7.586 18.130 1.00 97.38 86 PHE A N 1
ATOM 621 C CA . PHE A 1 86 ? -6.112 -6.446 19.035 1.00 97.38 86 PHE A CA 1
ATOM 622 C C . PHE A 1 86 ? -7.229 -5.416 18.784 1.00 97.38 86 PHE A C 1
ATOM 624 O O . PHE A 1 86 ? -7.722 -5.310 17.657 1.00 97.38 86 PHE A O 1
ATOM 631 N N . PRO A 1 87 ? -7.672 -4.673 19.814 1.00 97.38 87 PRO A N 1
ATOM 632 C CA . PRO A 1 87 ? -8.684 -3.638 19.640 1.00 97.38 87 PRO A CA 1
ATOM 633 C C . PRO A 1 87 ? -8.069 -2.372 19.032 1.00 97.38 87 PRO A C 1
ATOM 635 O O . PRO A 1 87 ? -7.026 -1.908 19.496 1.00 97.38 87 PRO A O 1
ATOM 638 N N . THR A 1 88 ? -8.747 -1.782 18.049 1.00 95.56 88 THR A N 1
ATOM 639 C CA . THR A 1 88 ? -8.550 -0.368 17.695 1.00 95.56 88 THR A CA 1
ATOM 640 C C . THR A 1 88 ? -9.616 0.482 18.379 1.00 95.56 88 THR A C 1
ATOM 642 O O . THR A 1 88 ? -10.759 0.041 18.544 1.00 95.56 88 THR A O 1
ATOM 645 N N . LEU A 1 89 ? -9.223 1.662 18.852 1.00 95.06 89 LEU A N 1
ATOM 646 C CA . LEU A 1 89 ? -10.011 2.481 19.770 1.00 95.06 89 LEU A CA 1
ATOM 647 C C . LEU A 1 89 ? -10.362 3.815 19.128 1.00 95.06 89 LEU A C 1
ATOM 649 O O . LEU A 1 89 ? -9.522 4.427 18.477 1.00 95.06 89 LEU A O 1
ATOM 653 N N . ASP A 1 90 ? -11.566 4.302 19.402 1.00 94.12 90 ASP A N 1
ATOM 654 C CA . ASP A 1 90 ? -11.954 5.659 19.048 1.00 94.12 90 ASP A CA 1
ATOM 655 C C . ASP A 1 90 ? -11.250 6.630 20.004 1.00 94.12 90 ASP A C 1
ATOM 657 O O . ASP A 1 90 ? -11.521 6.611 21.207 1.00 94.12 90 ASP A O 1
ATOM 661 N N . PRO A 1 91 ? -10.352 7.508 19.528 1.00 92.88 91 PRO A N 1
ATOM 662 C CA . PRO A 1 91 ? -9.624 8.425 20.400 1.00 92.88 91 PRO A CA 1
ATOM 663 C C . PRO A 1 91 ? -10.524 9.483 21.059 1.00 92.88 91 PRO A C 1
ATOM 665 O O . PRO A 1 91 ? -10.079 10.158 21.988 1.00 92.88 91 PRO A O 1
ATOM 668 N N . ARG A 1 92 ? -11.772 9.652 20.600 1.00 89.94 92 ARG A N 1
ATOM 669 C CA . ARG A 1 92 ? -12.751 10.589 21.172 1.00 89.94 92 ARG A CA 1
ATOM 670 C C . ARG A 1 92 ? -13.409 10.023 22.428 1.00 89.94 92 ARG A C 1
ATOM 672 O O . ARG A 1 92 ? -13.661 10.778 23.365 1.00 89.94 92 ARG A O 1
ATOM 679 N N . THR A 1 93 ? -13.691 8.719 22.443 1.00 90.38 93 THR A N 1
ATOM 680 C CA . THR A 1 93 ? -14.448 8.045 23.517 1.00 90.38 93 THR A CA 1
ATOM 681 C C . THR A 1 93 ? -13.616 7.049 24.321 1.00 90.38 93 THR A C 1
ATOM 683 O O . THR A 1 93 ? -13.936 6.768 25.472 1.00 90.38 93 THR A O 1
ATOM 686 N N . GLY A 1 94 ? -12.540 6.520 23.741 1.00 91.50 94 GLY A N 1
ATOM 687 C CA . GLY A 1 94 ? -11.787 5.380 24.262 1.00 91.50 94 GLY A CA 1
ATOM 688 C C . GLY A 1 94 ? -12.485 4.032 24.052 1.00 91.50 94 GLY A C 1
ATOM 689 O O . GLY A 1 94 ? -11.989 3.016 24.536 1.00 91.50 94 GLY A O 1
ATOM 690 N N . GLU A 1 95 ? -13.625 4.006 23.358 1.00 93.00 95 GLU A N 1
ATOM 691 C CA . GLU A 1 95 ? -14.378 2.783 23.085 1.00 93.00 95 GLU A CA 1
ATOM 692 C C . GLU A 1 95 ? -13.761 1.992 21.931 1.00 93.00 95 GLU A C 1
ATOM 694 O O . GLU A 1 95 ? -13.083 2.537 21.059 1.00 93.00 95 GLU A O 1
ATOM 699 N N . VAL A 1 96 ? -13.999 0.681 21.921 1.00 95.44 96 VAL A N 1
ATOM 700 C CA . VAL A 1 96 ? -13.507 -0.203 20.861 1.00 95.44 96 VAL A CA 1
ATOM 701 C C . VAL A 1 96 ? -14.315 0.026 19.587 1.00 95.44 96 VAL A C 1
ATOM 703 O O . VAL A 1 96 ? -15.531 -0.148 19.586 1.00 95.44 96 VAL A O 1
ATOM 706 N N . ILE A 1 97 ? -13.624 0.349 18.493 1.00 94.31 97 ILE A N 1
ATOM 707 C CA . ILE A 1 97 ? -14.218 0.428 17.153 1.00 94.31 97 ILE A CA 1
ATOM 708 C C . ILE A 1 97 ? -14.365 -0.982 16.579 1.00 94.31 97 ILE A C 1
ATOM 710 O O . ILE A 1 97 ? -15.441 -1.384 16.141 1.00 94.31 97 ILE A O 1
ATOM 714 N N . ALA A 1 98 ? -13.261 -1.735 16.560 1.00 95.50 98 ALA A N 1
ATOM 715 C CA . ALA A 1 98 ? -13.194 -3.074 15.988 1.00 95.50 98 ALA A CA 1
ATOM 716 C C . ALA A 1 98 ? -12.008 -3.875 16.545 1.00 95.50 98 ALA A C 1
ATOM 718 O O . ALA A 1 98 ? -11.016 -3.314 17.012 1.00 95.50 98 ALA A O 1
ATOM 719 N N . HIS A 1 99 ? -12.096 -5.201 16.436 1.00 97.31 99 HIS A N 1
ATOM 720 C CA . HIS A 1 99 ? -10.975 -6.111 16.667 1.00 97.31 99 HIS A CA 1
ATOM 721 C C . HIS A 1 99 ? -10.297 -6.439 15.338 1.00 97.31 99 HIS A C 1
ATOM 723 O O . HIS A 1 99 ? -10.931 -6.993 14.440 1.00 97.31 99 HIS A O 1
ATOM 729 N N . VAL A 1 100 ? -9.015 -6.099 15.226 1.00 97.75 100 VAL A N 1
ATOM 730 C CA . VAL A 1 100 ? -8.193 -6.290 14.026 1.00 97.75 100 VAL A CA 1
ATOM 731 C C . VAL A 1 100 ? -7.254 -7.468 14.239 1.00 97.75 100 VAL A C 1
ATOM 733 O O . VAL A 1 100 ? -6.718 -7.642 15.331 1.00 97.75 100 VAL A O 1
ATOM 736 N N . ALA A 1 101 ? -7.060 -8.292 13.211 1.00 98.25 101 ALA A N 1
ATOM 737 C CA . ALA A 1 101 ? -6.131 -9.413 13.247 1.00 98.25 101 ALA A CA 1
ATOM 738 C C . ALA A 1 101 ? -4.722 -8.939 13.640 1.00 98.25 101 ALA A C 1
ATOM 740 O O . ALA A 1 101 ? -4.181 -7.994 13.064 1.00 98.25 101 ALA A O 1
ATOM 741 N N . GLU A 1 102 ? -4.139 -9.598 14.640 1.00 98.12 102 GLU A N 1
ATOM 742 C CA . GLU A 1 102 ? -2.811 -9.284 15.160 1.00 98.12 102 GLU A CA 1
ATOM 743 C C . GLU A 1 102 ? -1.761 -10.090 14.400 1.00 98.12 102 GLU A C 1
ATOM 745 O O . GLU A 1 102 ? -1.510 -11.255 14.706 1.00 98.12 102 GLU A O 1
ATOM 750 N N . GLY A 1 103 ? -1.162 -9.467 13.390 1.00 97.44 103 GLY A N 1
ATOM 751 C CA . GLY A 1 103 ? -0.035 -10.037 12.674 1.00 97.44 103 GLY A CA 1
ATOM 752 C C . GLY A 1 103 ? 1.197 -10.162 13.566 1.00 97.44 103 GLY A C 1
ATOM 753 O O . GLY A 1 103 ? 1.534 -9.249 14.327 1.00 97.44 103 GLY A O 1
ATOM 754 N N . ASP A 1 104 ? 1.887 -11.288 13.423 1.00 97.44 104 ASP A N 1
ATOM 755 C CA . ASP A 1 104 ? 3.165 -11.574 14.077 1.00 97.44 104 ASP A CA 1
ATOM 756 C C . ASP A 1 104 ? 4.209 -12.026 13.035 1.00 97.44 104 ASP A C 1
ATOM 758 O O . ASP A 1 104 ? 3.978 -11.943 11.826 1.00 97.44 104 ASP A O 1
ATOM 762 N N . ALA A 1 105 ? 5.370 -12.503 13.483 1.00 97.88 105 ALA A N 1
ATOM 763 C CA . ALA A 1 105 ? 6.471 -12.935 12.628 1.00 97.88 105 ALA A CA 1
ATOM 764 C C . ALA A 1 105 ? 6.043 -13.938 11.544 1.00 97.88 105 ALA A C 1
ATOM 766 O O . ALA A 1 105 ? 6.462 -13.806 10.398 1.00 97.88 105 ALA A O 1
ATOM 767 N N . GLU A 1 106 ? 5.164 -14.891 11.866 1.00 98.19 106 GLU A N 1
ATOM 76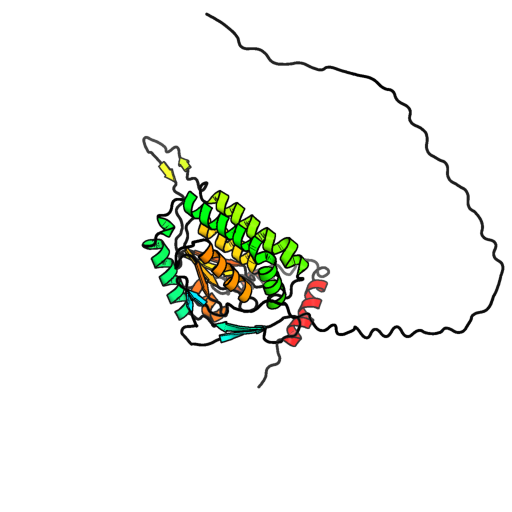8 C CA . GLU A 1 106 ? 4.686 -15.871 10.885 1.00 98.19 106 GLU A CA 1
ATOM 769 C C . GLU A 1 106 ? 3.832 -15.231 9.780 1.00 98.19 106 GLU A C 1
ATOM 771 O O . GLU A 1 106 ? 3.967 -15.563 8.604 1.00 98.19 106 GLU A O 1
ATOM 776 N N . ASP A 1 107 ? 2.994 -14.253 10.120 1.00 98.50 107 ASP A N 1
ATOM 777 C CA . ASP A 1 107 ? 2.198 -13.531 9.126 1.00 98.50 107 ASP A CA 1
ATOM 778 C C . ASP A 1 107 ? 3.073 -12.638 8.241 1.00 98.50 107 ASP A C 1
ATOM 780 O O . ASP A 1 107 ? 2.824 -12.524 7.039 1.00 98.50 107 ASP A O 1
ATOM 784 N N . ILE A 1 108 ? 4.141 -12.065 8.807 1.00 98.62 108 ILE A N 1
ATOM 785 C CA . ILE A 1 108 ? 5.169 -11.364 8.034 1.00 98.62 108 ILE A CA 1
ATOM 786 C C . ILE A 1 108 ? 5.875 -12.325 7.075 1.00 98.62 108 ILE A C 1
ATOM 788 O O . ILE A 1 108 ? 5.992 -11.991 5.899 1.00 98.62 108 ILE A O 1
ATOM 792 N N . ASN A 1 109 ? 6.277 -13.520 7.519 1.00 98.56 109 ASN A N 1
ATOM 793 C CA . ASN A 1 109 ? 6.908 -14.521 6.650 1.00 98.56 109 ASN A CA 1
ATOM 794 C C . ASN A 1 109 ? 5.988 -14.892 5.477 1.00 98.56 109 ASN A C 1
ATOM 796 O O . ASN A 1 109 ? 6.410 -14.892 4.321 1.00 98.56 109 ASN A O 1
ATOM 800 N N . ARG A 1 110 ? 4.699 -15.136 5.754 1.00 98.56 110 ARG A N 1
ATOM 801 C CA . ARG A 1 110 ? 3.679 -15.421 4.730 1.00 98.56 110 ARG A CA 1
ATOM 802 C C . ARG A 1 110 ? 3.522 -14.263 3.741 1.00 98.56 110 ARG A C 1
ATOM 804 O O . ARG A 1 110 ? 3.453 -14.493 2.533 1.00 98.56 110 ARG A O 1
ATOM 811 N N . ALA A 1 111 ? 3.487 -13.025 4.235 1.00 98.69 111 ALA A N 1
ATOM 812 C CA . ALA A 1 111 ? 3.381 -11.828 3.406 1.00 98.69 111 ALA A CA 1
ATOM 813 C C . ALA A 1 111 ? 4.632 -11.598 2.544 1.00 98.69 111 ALA A C 1
ATOM 815 O O . ALA A 1 111 ? 4.507 -11.274 1.364 1.00 98.69 111 ALA A O 1
ATOM 816 N N . VAL A 1 112 ? 5.830 -11.805 3.098 1.00 98.75 112 VAL A N 1
ATOM 817 C CA . VAL A 1 112 ? 7.095 -11.689 2.359 1.00 98.75 112 VAL A CA 1
ATOM 818 C C . VAL A 1 112 ? 7.204 -12.783 1.302 1.00 98.75 112 VAL A C 1
ATOM 820 O O . VAL A 1 112 ? 7.546 -12.477 0.163 1.00 98.75 112 VAL A O 1
ATOM 823 N N . ALA A 1 113 ? 6.835 -14.026 1.617 1.00 98.56 113 ALA A N 1
ATOM 824 C CA . ALA A 1 113 ? 6.810 -15.115 0.642 1.00 98.56 113 ALA A CA 1
ATOM 825 C C . ALA A 1 113 ? 5.851 -14.819 -0.527 1.00 98.56 113 ALA A C 1
ATOM 827 O O . ALA A 1 113 ? 6.201 -15.034 -1.689 1.00 98.56 113 ALA A O 1
ATOM 828 N N . ALA A 1 114 ? 4.667 -14.265 -0.241 1.00 98.56 114 ALA A N 1
ATOM 829 C CA . ALA A 1 114 ? 3.727 -13.826 -1.272 1.00 98.56 114 ALA A CA 1
ATOM 830 C C . ALA A 1 114 ? 4.301 -12.684 -2.131 1.00 98.56 114 ALA A C 1
ATOM 832 O O . ALA A 1 114 ? 4.236 -12.745 -3.360 1.00 98.56 114 ALA A O 1
ATOM 833 N N . ALA A 1 115 ? 4.915 -11.677 -1.500 1.00 98.50 115 ALA A N 1
ATOM 834 C CA . ALA A 1 115 ? 5.557 -10.561 -2.193 1.00 98.50 115 ALA A CA 1
ATOM 835 C C . ALA A 1 115 ? 6.726 -11.006 -3.077 1.00 98.50 115 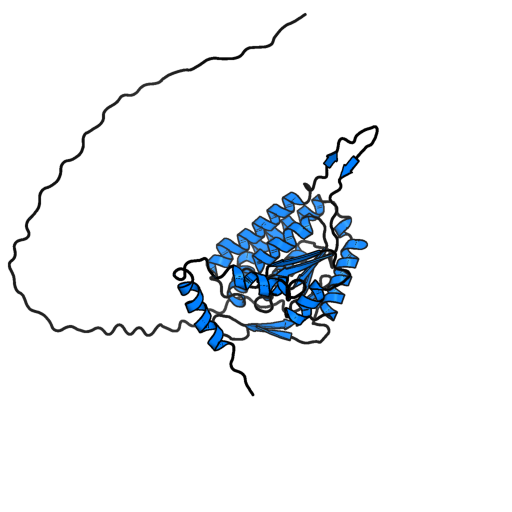ALA A C 1
ATOM 837 O O . ALA A 1 115 ? 6.866 -10.518 -4.201 1.00 98.50 115 ALA A O 1
ATOM 838 N N . ARG A 1 116 ? 7.539 -11.948 -2.590 1.00 98.44 116 ARG A N 1
ATOM 839 C CA . ARG A 1 116 ? 8.669 -12.529 -3.316 1.00 98.44 116 ARG A CA 1
ATOM 840 C C . ARG A 1 116 ? 8.188 -13.301 -4.533 1.00 98.44 116 ARG A C 1
ATOM 842 O O . ARG A 1 116 ? 8.624 -13.020 -5.642 1.00 98.44 116 ARG A O 1
ATOM 849 N N . LYS A 1 117 ? 7.206 -14.187 -4.357 1.00 98.31 117 LYS A N 1
ATOM 850 C CA . LYS A 1 117 ? 6.612 -14.938 -5.468 1.00 98.31 117 LYS A CA 1
ATOM 851 C C . LYS A 1 117 ? 6.011 -14.012 -6.531 1.00 98.31 117 LYS A C 1
ATOM 853 O O . LYS A 1 117 ? 6.213 -14.223 -7.726 1.00 98.31 117 LYS A O 1
ATOM 858 N N . ALA A 1 118 ? 5.301 -12.965 -6.111 1.00 98.00 118 ALA A N 1
ATOM 859 C CA . ALA A 1 118 ? 4.738 -11.975 -7.025 1.00 98.00 118 ALA A CA 1
ATOM 860 C C . ALA A 1 118 ? 5.818 -11.180 -7.789 1.00 98.00 118 ALA A C 1
ATOM 862 O O . ALA A 1 118 ? 5.578 -10.798 -8.937 1.00 98.00 118 ALA A O 1
ATOM 863 N N . PHE A 1 119 ? 6.985 -10.948 -7.177 1.00 98.06 119 PHE A N 1
ATOM 864 C CA . PHE A 1 119 ? 8.110 -10.235 -7.788 1.00 98.06 119 PHE A CA 1
ATOM 865 C C . PHE A 1 119 ? 8.973 -11.109 -8.703 1.00 98.06 119 PHE A C 1
ATOM 867 O O . PHE A 1 119 ? 9.392 -10.636 -9.750 1.00 98.06 119 PHE A O 1
ATOM 874 N N . ASP A 1 120 ? 9.228 -12.365 -8.342 1.00 97.38 120 ASP A N 1
ATOM 875 C CA . ASP A 1 120 ? 10.141 -13.230 -9.098 1.00 97.38 120 ASP A CA 1
ATOM 876 C C . ASP A 1 120 ? 9.415 -13.943 -10.252 1.00 97.38 120 ASP A C 1
ATOM 878 O O . ASP A 1 120 ? 9.905 -14.028 -11.380 1.00 97.38 120 ASP A O 1
ATOM 882 N N . GLU A 1 121 ? 8.210 -14.452 -9.985 1.00 96.19 121 GLU A N 1
ATOM 883 C CA . GLU A 1 121 ? 7.469 -15.312 -10.917 1.00 96.19 121 GLU A CA 1
ATOM 884 C C . GLU A 1 121 ? 6.241 -14.613 -11.512 1.00 96.19 121 GLU A C 1
ATOM 886 O O . GLU A 1 121 ? 5.815 -14.928 -12.634 1.00 96.19 121 GLU A O 1
ATOM 891 N N . GLY A 1 122 ? 5.679 -13.661 -10.765 1.00 94.44 122 GLY A N 1
ATOM 892 C CA . GLY A 1 122 ? 4.392 -13.040 -11.042 1.00 94.44 122 GLY A CA 1
ATOM 893 C C . GLY A 1 122 ? 4.341 -12.164 -12.301 1.00 94.44 122 GLY A C 1
ATOM 894 O O . GLY A 1 122 ? 5.349 -11.889 -12.958 1.00 94.44 122 GLY A O 1
ATOM 895 N N . PRO A 1 123 ? 3.132 -11.706 -12.673 1.00 95.38 123 PRO A N 1
ATOM 896 C CA . PRO A 1 123 ? 2.938 -10.857 -13.845 1.00 95.38 123 PRO A CA 1
ATOM 897 C C . PRO A 1 123 ? 3.410 -9.413 -13.617 1.00 95.38 123 PRO A C 1
ATOM 899 O O . PRO A 1 123 ? 3.739 -8.730 -14.578 1.00 95.38 123 PRO A O 1
ATOM 902 N N . TRP A 1 124 ? 3.470 -8.942 -12.368 1.00 96.75 124 TRP A N 1
ATOM 903 C CA . TRP A 1 124 ? 3.808 -7.558 -12.014 1.00 96.75 124 TRP A CA 1
ATOM 904 C C . TRP A 1 124 ? 5.157 -7.037 -12.548 1.00 96.75 124 TRP A C 1
ATOM 906 O O . TRP A 1 124 ? 5.156 -5.987 -13.197 1.00 96.75 124 TRP A O 1
ATOM 916 N N . PRO A 1 125 ? 6.294 -7.738 -12.354 1.00 90.88 125 PRO A N 1
ATOM 917 C CA . PRO A 1 125 ? 7.579 -7.338 -12.945 1.00 90.88 125 PRO A CA 1
ATOM 918 C C . PRO A 1 125 ? 7.567 -7.381 -14.484 1.00 90.88 125 PRO A C 1
ATOM 920 O O . PRO A 1 125 ? 8.297 -6.634 -15.129 1.00 90.88 125 PRO A O 1
ATOM 923 N N . LYS A 1 126 ? 6.735 -8.252 -15.076 1.00 91.50 126 LYS A N 1
ATOM 924 C CA . LYS A 1 126 ? 6.637 -8.487 -16.528 1.00 91.50 126 LYS A CA 1
ATOM 925 C C . LYS A 1 126 ? 5.704 -7.497 -17.228 1.00 91.50 126 LYS A C 1
ATOM 927 O O . LYS A 1 126 ? 5.803 -7.331 -18.441 1.00 91.50 126 LYS A O 1
ATOM 932 N N . MET A 1 127 ? 4.802 -6.852 -16.486 1.00 95.56 127 MET A N 1
ATOM 933 C CA . MET A 1 127 ? 3.939 -5.796 -17.008 1.00 95.56 127 MET A CA 1
ATOM 934 C C . MET A 1 127 ? 4.779 -4.630 -17.520 1.00 95.56 127 MET A C 1
ATOM 936 O O . MET A 1 127 ? 5.785 -4.231 -16.926 1.00 95.56 127 MET A O 1
ATOM 940 N N . THR A 1 128 ? 4.320 -4.026 -18.606 1.00 96.19 128 THR A N 1
ATOM 941 C CA . THR A 1 128 ? 4.886 -2.777 -19.096 1.00 96.19 128 THR A CA 1
ATOM 942 C C . THR A 1 128 ? 4.683 -1.667 -18.065 1.00 96.19 128 THR A C 1
ATOM 944 O O . THR A 1 128 ? 3.716 -1.647 -17.296 1.00 96.19 128 THR A O 1
ATOM 947 N N . ALA A 1 129 ? 5.579 -0.682 -18.072 1.00 94.94 129 ALA A N 1
ATOM 948 C CA . ALA A 1 129 ? 5.443 0.500 -17.227 1.00 94.94 129 ALA A CA 1
ATOM 949 C C . ALA A 1 129 ? 4.092 1.221 -17.415 1.00 94.94 129 ALA A C 1
ATOM 951 O O . ALA A 1 129 ? 3.509 1.730 -16.455 1.00 94.94 129 ALA A O 1
ATOM 95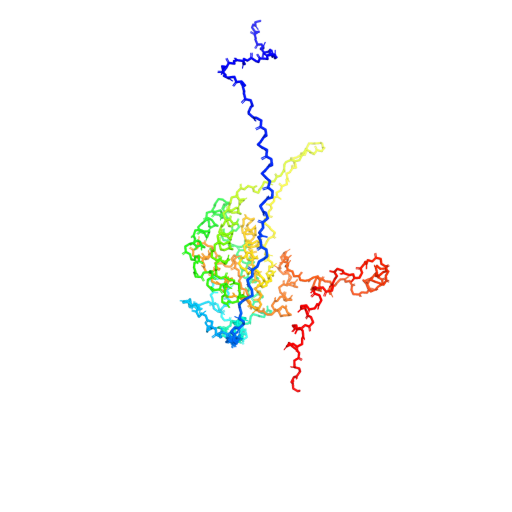2 N N . TYR A 1 130 ? 3.562 1.201 -18.641 1.00 96.56 130 TYR A N 1
ATOM 953 C CA . TYR A 1 130 ? 2.255 1.762 -18.968 1.00 96.56 130 TYR A CA 1
ATOM 954 C C . TYR A 1 130 ? 1.100 0.996 -18.303 1.00 96.56 130 TYR A C 1
ATOM 956 O O . TYR A 1 130 ? 0.190 1.615 -17.754 1.00 96.56 130 TYR A O 1
ATOM 964 N N . GLU A 1 131 ? 1.130 -0.339 -18.287 1.00 97.44 131 GLU A N 1
ATOM 965 C CA . GLU A 1 131 ? 0.106 -1.147 -17.605 1.00 97.44 131 GLU A CA 1
ATOM 966 C C . GLU A 1 131 ? 0.090 -0.888 -16.095 1.00 97.44 131 GLU A C 1
ATOM 968 O O . GLU A 1 131 ? -0.983 -0.688 -15.519 1.00 97.44 131 GLU A O 1
ATOM 973 N N . ARG A 1 132 ? 1.269 -0.783 -15.462 1.00 97.31 132 ARG A N 1
ATOM 974 C CA . ARG A 1 132 ? 1.371 -0.390 -14.045 1.00 97.31 132 ARG A CA 1
ATOM 975 C C . ARG A 1 132 ? 0.801 1.009 -13.801 1.00 97.31 132 ARG A C 1
ATOM 977 O O . ARG A 1 132 ? 0.029 1.203 -12.863 1.00 97.31 132 ARG A O 1
ATOM 984 N N . SER A 1 133 ? 1.113 1.969 -14.677 1.00 97.62 133 SER A N 1
ATOM 985 C CA . SER A 1 133 ? 0.541 3.323 -14.636 1.00 97.62 133 SER A CA 1
ATOM 986 C C . SER A 1 133 ? -0.990 3.298 -14.687 1.00 97.62 133 SER A C 1
ATOM 988 O O . SER A 1 133 ? -1.658 3.943 -13.878 1.00 97.62 133 SER A O 1
ATOM 990 N N . ARG A 1 134 ? -1.573 2.488 -15.580 1.00 98.25 134 ARG A N 1
ATOM 991 C CA . ARG A 1 134 ? -3.030 2.345 -15.718 1.00 98.25 134 ARG A CA 1
ATOM 992 C C . ARG A 1 134 ? -3.697 1.811 -14.453 1.00 98.25 134 ARG A C 1
ATOM 994 O O . ARG A 1 134 ? -4.783 2.283 -14.124 1.00 98.25 134 ARG A O 1
ATOM 1001 N N . ILE A 1 135 ? -3.069 0.871 -13.748 1.00 98.31 135 ILE A N 1
ATOM 1002 C CA . ILE A 1 135 ? -3.574 0.366 -12.462 1.00 98.31 135 ILE A CA 1
ATOM 1003 C C . ILE A 1 135 ? -3.583 1.488 -11.416 1.00 98.31 135 ILE A C 1
ATOM 1005 O O . ILE A 1 135 ? -4.608 1.704 -10.775 1.00 98.31 135 ILE A O 1
ATOM 1009 N N . LEU A 1 136 ? -2.496 2.258 -11.298 1.00 98.12 136 LEU A N 1
ATOM 1010 C CA . LEU A 1 136 ? -2.411 3.374 -10.346 1.00 98.12 136 LEU A CA 1
ATOM 1011 C C . LEU A 1 136 ? -3.402 4.509 -10.654 1.00 98.12 136 LEU A C 1
ATOM 1013 O O . LEU A 1 136 ? -3.954 5.104 -9.729 1.00 98.12 136 LEU A O 1
ATOM 1017 N N . LEU A 1 137 ? -3.674 4.791 -11.933 1.00 98.62 137 LEU A N 1
ATOM 1018 C CA . LEU A 1 137 ? -4.710 5.754 -12.327 1.00 98.62 137 LEU A CA 1
ATOM 1019 C C . LEU A 1 137 ? -6.109 5.273 -11.927 1.00 98.62 137 LEU A C 1
ATOM 1021 O O . LEU A 1 137 ? -6.839 6.022 -11.286 1.00 98.62 137 LEU A O 1
ATOM 1025 N N . ARG A 1 138 ? -6.454 4.010 -12.223 1.00 98.62 138 ARG A N 1
ATOM 1026 C CA . ARG A 1 138 ? -7.737 3.425 -11.791 1.00 98.62 138 ARG A CA 1
ATOM 1027 C C . ARG A 1 138 ? -7.882 3.433 -10.273 1.00 98.62 138 ARG A C 1
ATOM 1029 O O . ARG A 1 138 ? -8.964 3.694 -9.762 1.00 98.62 138 ARG A O 1
ATOM 1036 N N . PHE A 1 139 ? -6.796 3.164 -9.555 1.00 98.62 139 PHE A N 1
ATOM 1037 C CA . PHE A 1 139 ? -6.782 3.221 -8.101 1.00 98.62 139 PHE A CA 1
ATOM 1038 C C . PHE A 1 139 ? -7.069 4.633 -7.579 1.00 98.62 139 PHE A C 1
ATOM 1040 O O . PHE A 1 139 ? -7.886 4.786 -6.677 1.00 98.62 139 PHE A O 1
ATOM 1047 N N . ALA A 1 140 ? -6.468 5.667 -8.175 1.00 98.50 140 ALA A N 1
ATOM 1048 C CA . ALA A 1 140 ? -6.769 7.054 -7.825 1.00 98.50 140 ALA A CA 1
ATOM 1049 C C . ALA A 1 140 ? -8.255 7.401 -8.026 1.00 98.50 140 ALA A C 1
ATOM 1051 O O . ALA A 1 140 ? -8.843 8.058 -7.171 1.00 98.50 140 ALA A O 1
ATOM 1052 N N . ASP A 1 141 ? -8.870 6.919 -9.109 1.00 98.62 141 ASP A N 1
ATOM 1053 C CA . ASP A 1 141 ? -10.296 7.137 -9.375 1.00 98.62 141 ASP A CA 1
ATOM 1054 C C . ASP A 1 141 ? -11.189 6.416 -8.344 1.00 98.62 141 ASP A C 1
ATOM 1056 O O . ASP A 1 141 ? -12.207 6.955 -7.910 1.00 98.62 141 ASP A O 1
ATOM 1060 N N . LEU A 1 142 ? -10.796 5.216 -7.897 1.00 98.50 142 LEU A N 1
ATOM 1061 C CA . LEU A 1 142 ? -11.495 4.495 -6.826 1.00 98.50 142 LEU A CA 1
ATOM 1062 C C . LEU A 1 142 ? -11.373 5.202 -5.472 1.00 98.50 142 LEU A C 1
ATOM 1064 O O . LEU A 1 142 ? -12.348 5.246 -4.727 1.00 98.50 142 LEU A O 1
ATOM 1068 N N . ILE A 1 143 ? -10.212 5.783 -5.160 1.00 98.19 143 ILE A N 1
ATOM 1069 C CA . ILE A 1 143 ? -10.018 6.565 -3.931 1.00 98.19 143 ILE A CA 1
ATOM 1070 C C . ILE A 1 143 ? -10.991 7.745 -3.888 1.00 98.19 143 ILE A C 1
ATOM 1072 O O . ILE A 1 143 ? -11.656 7.951 -2.878 1.00 98.19 143 ILE A O 1
ATOM 1076 N N . GLU A 1 144 ? -11.118 8.493 -4.986 1.00 97.69 144 GLU A N 1
ATOM 1077 C CA . GLU A 1 144 ? -12.056 9.621 -5.057 1.00 97.69 144 GLU A CA 1
ATOM 1078 C C . GLU A 1 144 ? -13.512 9.170 -4.984 1.00 97.69 144 GLU A C 1
ATOM 1080 O O . GLU A 1 144 ? -14.328 9.812 -4.324 1.00 97.69 144 GLU A O 1
ATOM 1085 N N . LYS A 1 145 ? -13.845 8.041 -5.616 1.00 97.94 145 LYS A N 1
ATOM 1086 C CA . LYS A 1 145 ? -15.191 7.467 -5.545 1.00 97.94 145 LYS A CA 1
ATOM 1087 C C . LYS A 1 145 ? -15.591 7.096 -4.112 1.00 97.94 145 LYS A C 1
ATOM 1089 O O . LYS A 1 145 ? -16.756 7.244 -3.759 1.00 97.94 145 LYS A O 1
ATOM 1094 N N . HIS A 1 146 ? -14.642 6.625 -3.306 1.00 96.88 146 HIS A N 1
ATOM 1095 C CA . HIS A 1 146 ? -14.856 6.216 -1.915 1.00 96.88 146 HIS A CA 1
ATOM 1096 C C . HIS A 1 146 ? -14.358 7.266 -0.906 1.00 96.88 146 HIS A C 1
ATOM 1098 O O . HIS A 1 146 ? -14.007 6.924 0.225 1.00 96.88 146 HIS A O 1
ATOM 1104 N N . ASN A 1 147 ? -14.333 8.546 -1.301 1.00 96.44 147 ASN A N 1
ATOM 1105 C CA . ASN A 1 147 ? -13.795 9.634 -0.485 1.00 96.44 147 ASN A CA 1
ATOM 1106 C C . ASN A 1 147 ? -14.440 9.718 0.902 1.00 96.44 147 ASN A C 1
ATOM 1108 O O . ASN A 1 147 ? -13.732 9.782 1.902 1.00 96.44 147 ASN A O 1
ATOM 1112 N N . ASP A 1 148 ? -15.771 9.680 0.958 1.00 95.06 148 ASP A N 1
ATOM 1113 C CA . ASP A 1 148 ? -16.514 9.837 2.210 1.00 95.06 148 ASP A CA 1
ATOM 1114 C C . ASP A 1 148 ? -16.311 8.641 3.151 1.00 95.06 148 ASP A C 1
ATOM 1116 O O . ASP A 1 148 ? -16.137 8.824 4.354 1.00 95.06 148 ASP A O 1
ATOM 1120 N N . GLU A 1 149 ? -16.249 7.420 2.605 1.00 95.06 149 GLU A N 1
ATOM 1121 C CA . GLU A 1 149 ? -15.976 6.203 3.382 1.00 95.06 149 GLU A CA 1
ATOM 1122 C C . GLU A 1 149 ? -14.560 6.225 3.974 1.00 95.06 149 GLU A C 1
ATOM 1124 O O . GLU A 1 149 ? -14.378 5.970 5.166 1.00 95.06 149 GLU A O 1
ATOM 1129 N N . LEU A 1 150 ? -13.562 6.582 3.158 1.00 95.94 150 LEU A N 1
ATOM 1130 C CA . LEU A 1 150 ? -12.171 6.722 3.591 1.00 95.94 150 LEU A CA 1
ATOM 1131 C C . LEU A 1 150 ? -12.019 7.822 4.643 1.00 95.94 150 LEU A C 1
ATOM 1133 O O . LEU A 1 150 ? -11.383 7.603 5.670 1.00 95.94 150 LEU A O 1
ATOM 1137 N N . ALA A 1 151 ? -12.620 8.990 4.414 1.00 96.00 151 ALA A N 1
ATOM 1138 C CA . ALA A 1 151 ? -12.532 10.122 5.326 1.00 96.00 151 ALA A CA 1
ATOM 1139 C C . ALA A 1 151 ? -13.199 9.834 6.674 1.00 96.00 151 ALA A C 1
ATOM 1141 O O . ALA A 1 151 ? -12.646 10.174 7.718 1.00 96.00 151 ALA A O 1
ATOM 1142 N N . ALA A 1 152 ? -14.356 9.172 6.666 1.00 94.81 152 ALA A N 1
ATOM 1143 C CA . ALA A 1 152 ? -15.049 8.782 7.885 1.00 94.81 152 ALA A CA 1
ATOM 1144 C C . ALA A 1 152 ? -14.275 7.717 8.675 1.00 94.81 152 ALA A C 1
ATOM 1146 O O . ALA A 1 152 ? -14.164 7.859 9.892 1.00 94.81 152 ALA A O 1
ATOM 1147 N N . LEU A 1 153 ? -13.693 6.707 8.011 1.00 94.62 153 LEU A N 1
ATOM 1148 C CA . LEU A 1 153 ? -12.796 5.750 8.675 1.00 94.62 153 LEU A CA 1
ATOM 1149 C C . LEU A 1 153 ? -11.594 6.458 9.292 1.00 94.62 153 LEU A C 1
ATOM 1151 O O . LEU A 1 153 ? -11.241 6.176 10.432 1.00 94.62 153 LEU A O 1
ATOM 1155 N N . GLU A 1 154 ? -11.005 7.416 8.577 1.00 93.88 154 GLU A N 1
ATOM 1156 C CA . GLU A 1 154 ? -9.857 8.149 9.092 1.00 93.88 154 GLU A CA 1
ATOM 1157 C C . GLU A 1 154 ? -10.195 9.006 10.301 1.00 93.88 154 GLU A C 1
ATOM 1159 O O . GLU A 1 154 ? -9.455 9.042 11.279 1.00 93.88 154 GLU A O 1
ATOM 1164 N N . THR A 1 155 ? -11.332 9.688 10.266 1.00 94.06 155 THR A N 1
ATOM 1165 C CA . THR A 1 155 ? -11.815 10.447 11.415 1.00 94.06 155 THR A CA 1
ATOM 1166 C C . THR A 1 155 ? -12.109 9.548 12.602 1.00 94.06 155 THR A C 1
ATOM 1168 O O . THR A 1 155 ? -11.814 9.940 13.728 1.00 94.06 155 THR A O 1
ATOM 1171 N N . TRP A 1 156 ? -12.655 8.357 12.369 1.00 93.94 156 TRP A N 1
ATOM 1172 C CA . TRP A 1 156 ? -13.023 7.449 13.445 1.00 93.94 156 TRP A CA 1
ATOM 1173 C C . TRP A 1 156 ? -11.808 6.801 14.111 1.00 93.94 156 TRP A C 1
ATOM 1175 O O . TRP A 1 156 ? -11.698 6.838 15.329 1.00 93.94 156 TRP A O 1
ATOM 1185 N N . ASP A 1 157 ? -10.886 6.261 13.314 1.00 94.19 157 ASP A N 1
ATOM 1186 C CA . ASP A 1 157 ? -9.731 5.491 13.791 1.00 94.19 157 ASP A CA 1
ATOM 1187 C C . ASP A 1 157 ? -8.593 6.416 14.266 1.00 94.19 157 ASP A C 1
ATOM 1189 O O . ASP A 1 157 ? -7.947 6.167 15.279 1.00 94.19 157 ASP A O 1
ATOM 1193 N N . ASN A 1 158 ? -8.351 7.541 13.574 1.00 94.25 158 ASN A N 1
ATOM 1194 C CA . ASN A 1 158 ? -7.282 8.483 13.935 1.00 94.25 158 ASN A CA 1
ATOM 1195 C C . ASN A 1 158 ? -7.743 9.651 14.826 1.00 94.25 158 ASN A C 1
ATOM 1197 O O . ASN A 1 158 ? -6.933 10.201 15.574 1.00 94.25 158 ASN A O 1
ATOM 1201 N N . GLY A 1 159 ? -9.010 10.065 14.741 1.00 92.44 159 GLY A N 1
ATOM 1202 C CA . GLY A 1 159 ? -9.543 11.205 15.500 1.00 92.44 159 GLY A CA 1
ATOM 1203 C C . GLY A 1 159 ? -9.381 12.574 14.833 1.00 92.44 159 GLY A C 1
ATOM 1204 O O . GLY A 1 159 ? -9.615 13.601 15.474 1.00 92.44 159 GLY A O 1
ATOM 1205 N N . LYS A 1 160 ? -8.971 12.631 13.560 1.00 90.50 160 LYS A N 1
ATOM 1206 C CA . LYS A 1 160 ? -8.864 13.897 12.814 1.00 90.50 160 LYS A CA 1
ATOM 1207 C C . LYS A 1 160 ? -10.234 14.443 12.394 1.00 90.50 160 LYS A C 1
ATOM 1209 O O . LYS A 1 160 ? -11.133 13.650 12.118 1.00 90.50 160 LYS A O 1
ATOM 1214 N N . PRO A 1 161 ? -10.408 15.771 12.259 1.00 94.06 161 PRO A N 1
ATOM 1215 C CA . PRO A 1 161 ? -11.663 16.340 11.769 1.00 94.06 161 PRO A CA 1
ATOM 1216 C C . PRO A 1 161 ? -12.054 15.789 10.390 1.00 94.06 161 PRO A C 1
ATOM 1218 O O . PRO A 1 161 ? -11.216 15.732 9.488 1.00 94.06 161 PRO A O 1
ATOM 1221 N N . TYR A 1 162 ? -13.333 15.444 10.212 1.00 94.12 162 TYR A N 1
ATOM 1222 C CA . TYR A 1 162 ? -13.847 14.883 8.954 1.00 94.12 162 TYR A CA 1
ATOM 1223 C C . TYR A 1 162 ? -13.583 15.787 7.755 1.00 94.12 162 TYR A C 1
ATOM 1225 O O . TYR A 1 162 ? -13.111 15.322 6.724 1.00 94.12 162 TYR A O 1
ATOM 1233 N N . GLU A 1 163 ? -13.805 17.094 7.897 1.00 94.50 163 GLU A N 1
ATOM 1234 C CA . GLU A 1 163 ? -13.552 18.055 6.819 1.00 94.50 163 GLU A CA 1
ATOM 1235 C C . GLU A 1 163 ? -12.084 18.048 6.377 1.00 94.50 163 GLU A C 1
ATOM 1237 O O . GLU A 1 163 ? -11.800 18.102 5.182 1.00 94.50 163 GLU A O 1
ATOM 1242 N N . GLN A 1 164 ? -11.145 17.907 7.320 1.00 94.19 164 GLN A N 1
ATOM 1243 C CA . GLN A 1 164 ? -9.726 17.780 6.994 1.00 94.19 164 GLN A CA 1
ATOM 1244 C C . GLN A 1 164 ? -9.456 16.480 6.223 1.00 94.19 164 GLN A C 1
ATOM 1246 O O . GLN A 1 164 ? -8.754 16.503 5.210 1.00 94.19 164 GLN A O 1
ATOM 1251 N N . ALA A 1 165 ? -10.016 15.354 6.669 1.00 94.44 165 ALA A N 1
ATOM 1252 C CA . ALA A 1 165 ? -9.841 14.075 5.989 1.00 94.44 165 ALA A CA 1
ATOM 1253 C C . ALA A 1 165 ? -10.440 14.099 4.567 1.00 94.44 165 ALA A C 1
ATOM 1255 O O . ALA A 1 165 ? -9.747 13.776 3.601 1.00 94.44 165 ALA A O 1
ATOM 1256 N N . ALA A 1 166 ? -11.687 14.557 4.432 1.00 95.88 166 ALA A N 1
ATOM 1257 C CA . ALA A 1 166 ? -12.468 14.516 3.198 1.00 95.88 166 ALA A CA 1
ATOM 1258 C C . ALA A 1 166 ? -12.046 15.556 2.154 1.00 95.88 166 ALA A C 1
ATOM 1260 O O . ALA A 1 166 ? -12.097 15.267 0.964 1.00 95.88 166 ALA A O 1
ATOM 1261 N N . GLN A 1 167 ? -11.663 16.769 2.569 1.00 96.38 167 GLN A N 1
ATOM 1262 C CA . GLN A 1 167 ? -11.381 17.868 1.634 1.00 96.38 167 GLN A CA 1
ATOM 1263 C C . GLN A 1 167 ? -9.889 18.039 1.336 1.00 96.38 167 GLN A C 1
ATOM 1265 O O . GLN A 1 167 ? -9.530 18.667 0.339 1.00 96.38 167 GLN A O 1
ATOM 1270 N N . ILE A 1 168 ? -9.007 17.506 2.189 1.00 95.50 168 ILE A N 1
ATOM 1271 C CA . ILE A 1 168 ? -7.559 17.704 2.060 1.00 95.50 168 ILE A CA 1
ATOM 1272 C C . ILE A 1 168 ? -6.842 16.370 1.886 1.00 95.50 168 ILE A C 1
ATOM 1274 O O . ILE A 1 168 ? -6.149 16.183 0.887 1.00 95.50 168 ILE A O 1
ATOM 1278 N N . GLU A 1 169 ? -6.974 15.445 2.837 1.00 95.44 169 GLU A N 1
ATOM 1279 C CA . GLU A 1 169 ? -6.111 14.260 2.867 1.00 95.44 169 GLU A CA 1
ATOM 1280 C C . GLU A 1 169 ? -6.447 13.241 1.779 1.00 95.44 169 GLU A C 1
ATOM 1282 O O . GLU A 1 169 ? -5.565 12.886 0.997 1.00 95.44 169 GLU A O 1
ATOM 1287 N N . VAL A 1 170 ? -7.701 12.799 1.676 1.00 97.19 170 VAL A N 1
ATOM 1288 C CA . VAL A 1 170 ? -8.098 11.795 0.676 1.00 97.19 170 VAL A CA 1
ATOM 1289 C C . VAL A 1 170 ? -7.9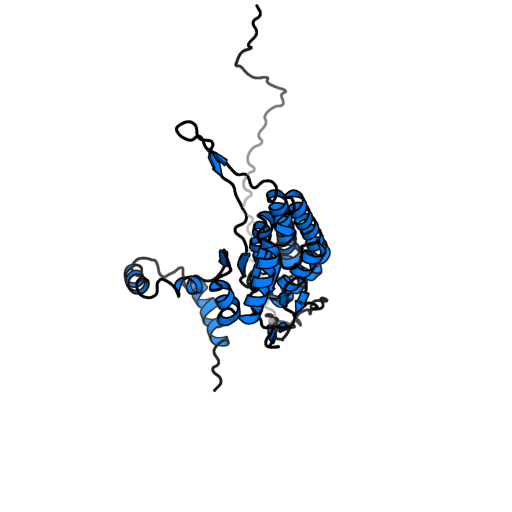15 12.310 -0.766 1.00 97.19 170 VAL A C 1
ATOM 1291 O O . VAL A 1 170 ? -7.294 11.604 -1.571 1.00 97.19 170 VAL A O 1
ATOM 1294 N N . PRO A 1 171 ? -8.285 13.562 -1.110 1.00 97.88 171 PRO A N 1
ATOM 1295 C CA . PRO A 1 171 ? -7.955 14.129 -2.420 1.00 97.88 171 PRO A CA 1
ATOM 1296 C C . PRO A 1 171 ? -6.443 14.211 -2.682 1.00 97.88 171 PRO A C 1
ATOM 1298 O O . PRO A 1 171 ? -5.978 14.002 -3.808 1.00 97.88 171 PRO A O 1
ATOM 1301 N N . MET A 1 172 ? -5.637 14.483 -1.650 1.00 97.62 172 MET A N 1
ATOM 1302 C CA . MET A 1 172 ? -4.178 14.496 -1.771 1.00 97.62 172 MET A CA 1
ATOM 1303 C C . MET A 1 172 ? -3.613 13.093 -2.024 1.00 97.62 172 MET A C 1
ATOM 1305 O O . MET A 1 172 ? -2.712 12.954 -2.850 1.00 97.62 172 MET A O 1
ATOM 1309 N N . VAL A 1 173 ? -4.159 12.054 -1.387 1.00 98.00 173 VAL A N 1
ATOM 1310 C CA . VAL A 1 173 ? -3.821 10.641 -1.641 1.00 98.00 173 VAL A CA 1
ATOM 1311 C C . VAL A 1 173 ? -4.088 10.282 -3.104 1.00 98.00 173 VAL A C 1
ATOM 1313 O O . VAL A 1 173 ? -3.184 9.790 -3.784 1.00 98.00 173 VAL A O 1
ATOM 1316 N N . ALA A 1 174 ? -5.278 10.595 -3.626 1.00 98.31 174 ALA A N 1
ATOM 1317 C CA . ALA A 1 174 ? -5.615 10.353 -5.030 1.00 98.31 174 ALA A CA 1
ATOM 1318 C C . ALA A 1 174 ? -4.664 11.099 -5.980 1.00 98.31 174 ALA A C 1
ATOM 1320 O O . ALA A 1 174 ? -4.122 10.525 -6.930 1.00 98.31 174 ALA A O 1
ATOM 1321 N N . ARG A 1 175 ? -4.373 12.374 -5.691 1.00 98.12 175 ARG A N 1
ATOM 1322 C CA . ARG A 1 175 ? -3.413 13.173 -6.464 1.00 98.12 175 ARG A CA 1
ATOM 1323 C C . ARG A 1 175 ? -2.001 12.577 -6.441 1.00 98.12 175 ARG A C 1
ATOM 1325 O O . ARG A 1 175 ? -1.341 12.572 -7.480 1.00 98.12 175 ARG A O 1
ATOM 1332 N N . LEU A 1 176 ? -1.532 12.079 -5.297 1.00 97.81 176 LEU A N 1
ATOM 1333 C CA . LEU A 1 176 ? -0.230 11.413 -5.178 1.00 97.81 176 LEU A CA 1
ATOM 1334 C C . LEU A 1 176 ? -0.185 10.133 -6.016 1.00 97.81 176 LEU A C 1
ATOM 1336 O O . LEU A 1 176 ? 0.799 9.905 -6.717 1.00 97.81 176 LEU A O 1
ATOM 1340 N N . MET A 1 177 ? -1.258 9.341 -6.014 1.00 98.06 177 MET A N 1
ATOM 1341 C CA . MET A 1 177 ? -1.349 8.148 -6.860 1.00 98.06 177 MET A CA 1
ATOM 1342 C C . MET A 1 177 ? -1.275 8.499 -8.344 1.00 98.06 177 MET A C 1
ATOM 1344 O O . MET A 1 177 ? -0.509 7.873 -9.073 1.00 98.06 177 MET A O 1
ATOM 1348 N N . ARG A 1 178 ? -1.961 9.560 -8.789 1.00 98.44 178 ARG A N 1
ATOM 1349 C CA . ARG A 1 178 ? -1.838 10.050 -10.175 1.00 98.44 178 ARG A CA 1
ATOM 1350 C C . ARG A 1 178 ? -0.434 10.543 -10.505 1.00 98.44 178 ARG A C 1
ATOM 1352 O O . ARG A 1 178 ? 0.066 10.282 -11.596 1.00 98.44 178 ARG A O 1
ATOM 1359 N N . TYR A 1 179 ? 0.213 11.231 -9.567 1.00 98.31 179 TYR A N 1
ATOM 1360 C CA . TYR A 1 179 ? 1.590 11.685 -9.735 1.00 98.31 179 TYR A CA 1
ATOM 1361 C C . TYR A 1 179 ? 2.544 10.503 -9.952 1.00 98.31 179 TYR A C 1
ATOM 1363 O O . TYR A 1 179 ? 3.295 10.497 -10.926 1.00 98.31 179 TYR A O 1
ATOM 1371 N N . TYR A 1 180 ? 2.479 9.474 -9.103 1.00 98.06 180 TYR A N 1
ATOM 1372 C CA . TYR A 1 180 ? 3.332 8.290 -9.241 1.00 98.06 180 TYR A CA 1
ATOM 1373 C C . TYR A 1 180 ? 2.954 7.412 -10.436 1.00 98.06 180 TYR A C 1
ATOM 1375 O O . TYR A 1 180 ? 3.843 6.861 -11.084 1.00 98.06 180 TYR A O 1
ATOM 1383 N N . ALA A 1 181 ? 1.675 7.356 -10.812 1.00 97.81 181 ALA A N 1
ATOM 1384 C CA . ALA A 1 181 ? 1.257 6.737 -12.064 1.00 97.81 181 ALA A CA 1
ATOM 1385 C C . ALA A 1 181 ? 1.956 7.384 -13.267 1.00 97.81 181 ALA A C 1
ATOM 1387 O O . ALA A 1 181 ? 2.433 6.681 -14.157 1.00 97.81 181 ALA A O 1
ATOM 1388 N N . GLY A 1 182 ? 2.074 8.714 -13.270 1.00 96.69 182 GLY A N 1
ATOM 1389 C CA . GLY A 1 182 ? 2.801 9.459 -14.294 1.00 96.69 182 GLY A CA 1
ATOM 1390 C C . GLY A 1 182 ? 4.315 9.228 -14.290 1.00 96.69 182 GLY A C 1
ATOM 1391 O O . GLY A 1 182 ? 4.951 9.517 -15.299 1.00 96.69 182 GLY A O 1
ATOM 1392 N N . TRP A 1 183 ? 4.890 8.715 -13.200 1.00 96.81 183 TRP A N 1
ATOM 1393 C CA . TRP A 1 183 ? 6.311 8.369 -13.110 1.00 96.81 183 TRP A CA 1
ATOM 1394 C C . TRP A 1 183 ? 6.633 6.956 -13.585 1.00 96.81 183 TRP A C 1
ATOM 1396 O O . TRP A 1 183 ? 7.770 6.724 -13.982 1.00 96.81 183 TRP A O 1
ATOM 1406 N N . ALA A 1 184 ? 5.672 6.029 -13.561 1.00 95.38 184 ALA A N 1
ATOM 1407 C CA . ALA A 1 184 ? 5.924 4.613 -13.830 1.00 95.38 184 ALA A CA 1
ATOM 1408 C C . ALA A 1 184 ? 6.638 4.364 -15.175 1.00 95.38 184 ALA A C 1
ATOM 1410 O O . ALA A 1 184 ? 7.507 3.500 -15.249 1.00 95.38 184 ALA A O 1
ATOM 1411 N N . ASP A 1 185 ? 6.320 5.148 -16.212 1.00 94.25 185 ASP A N 1
ATOM 1412 C CA . ASP A 1 185 ? 6.902 5.088 -17.564 1.00 94.25 185 ASP A CA 1
ATOM 1413 C C . ASP A 1 185 ? 8.018 6.117 -17.825 1.00 94.25 185 ASP A C 1
ATOM 1415 O O . ASP A 1 185 ? 8.455 6.269 -18.963 1.00 94.25 185 ASP A O 1
ATOM 1419 N N . LYS A 1 186 ? 8.488 6.823 -16.788 1.00 95.56 186 LYS A N 1
ATOM 1420 C CA . LYS A 1 186 ? 9.508 7.890 -16.875 1.00 95.56 186 LYS A CA 1
ATOM 1421 C C . LYS A 1 186 ? 10.741 7.623 -16.014 1.00 95.56 186 LYS A C 1
ATOM 1423 O O . LYS A 1 186 ? 11.543 8.521 -15.758 1.00 95.56 186 LYS A O 1
ATOM 1428 N N . ILE A 1 187 ? 10.909 6.386 -15.557 1.00 93.62 187 ILE A N 1
ATOM 1429 C CA . ILE A 1 187 ? 12.106 5.953 -14.834 1.00 93.62 187 ILE A CA 1
ATOM 1430 C C . ILE A 1 187 ? 13.194 5.676 -15.870 1.00 93.62 187 ILE A C 1
ATOM 1432 O O . ILE A 1 187 ? 13.280 4.592 -16.439 1.00 93.62 187 ILE A O 1
ATOM 1436 N N . HIS A 1 188 ? 13.987 6.702 -16.167 1.00 94.69 188 HIS A N 1
ATOM 1437 C CA . HIS A 1 188 ? 15.029 6.624 -17.184 1.00 94.69 188 HIS A CA 1
ATOM 1438 C C . HIS A 1 188 ? 16.366 6.214 -16.576 1.00 94.69 188 HIS A C 1
ATOM 1440 O O . HIS A 1 188 ? 16.733 6.677 -15.496 1.00 94.69 188 HIS A O 1
ATOM 1446 N N . GLY A 1 189 ? 17.095 5.378 -17.310 1.00 94.69 189 GLY A N 1
ATOM 1447 C CA . GLY A 1 189 ? 18.516 5.135 -17.103 1.00 94.69 189 GLY A CA 1
ATOM 1448 C C . GLY A 1 189 ? 19.391 6.242 -17.696 1.00 94.69 189 GLY A C 1
ATOM 1449 O O . GLY A 1 189 ? 18.898 7.275 -18.153 1.00 94.69 189 GLY A O 1
ATOM 1450 N N . LEU A 1 190 ? 20.700 6.008 -17.729 1.00 96.19 190 LEU A N 1
ATOM 1451 C CA . LEU A 1 190 ? 21.677 6.923 -18.326 1.00 96.19 190 LEU A CA 1
ATOM 1452 C C . LEU A 1 190 ? 22.605 6.165 -19.271 1.00 96.19 190 LEU A C 1
ATOM 1454 O O . LEU A 1 190 ? 22.967 5.024 -19.004 1.00 96.19 190 LEU A O 1
ATOM 1458 N N . ILE A 1 191 ? 23.034 6.825 -20.343 1.00 96.38 191 ILE A N 1
ATOM 1459 C CA . ILE A 1 191 ? 24.137 6.358 -21.189 1.00 96.38 191 ILE A CA 1
ATOM 1460 C C . ILE A 1 191 ? 25.334 7.244 -20.863 1.00 96.38 191 ILE A C 1
ATOM 1462 O O . ILE A 1 191 ? 25.244 8.468 -20.977 1.00 96.38 191 ILE A O 1
ATOM 1466 N N . VAL A 1 192 ? 26.428 6.635 -20.413 1.00 95.31 192 VAL A N 1
ATOM 1467 C CA . VAL A 1 192 ? 27.591 7.358 -19.882 1.00 95.31 192 VAL A CA 1
ATOM 1468 C C . VAL A 1 192 ? 28.741 7.287 -20.888 1.00 95.31 192 VAL A C 1
ATOM 1470 O O . VAL A 1 192 ? 29.049 6.193 -21.367 1.00 95.31 192 VAL A O 1
ATOM 1473 N N . PRO A 1 193 ? 29.399 8.417 -21.219 1.00 93.12 193 PRO A N 1
ATOM 1474 C CA . PRO A 1 193 ? 30.607 8.390 -22.030 1.00 93.12 193 PRO A CA 1
ATOM 1475 C C . PRO A 1 193 ? 31.736 7.746 -21.223 1.00 93.12 193 PRO A C 1
ATOM 1477 O O . PRO A 1 193 ? 32.174 8.292 -20.212 1.00 93.12 193 PRO A O 1
ATOM 1480 N N . ALA A 1 194 ? 32.178 6.571 -21.657 1.00 91.25 194 ALA A N 1
ATOM 1481 C CA . ALA A 1 194 ? 33.311 5.879 -21.066 1.00 91.25 194 ALA A CA 1
ATOM 1482 C C . ALA A 1 194 ? 34.603 6.223 -21.811 1.00 91.25 194 ALA A C 1
ATOM 1484 O O . ALA A 1 194 ? 34.588 6.487 -23.015 1.00 91.25 194 ALA A O 1
ATOM 1485 N N . ASP A 1 195 ? 35.726 6.167 -21.101 1.00 92.38 195 ASP A N 1
ATOM 1486 C CA . ASP A 1 195 ? 37.035 6.250 -21.736 1.00 92.38 195 ASP A CA 1
ATOM 1487 C C . ASP A 1 195 ? 37.277 4.990 -22.593 1.00 92.38 195 ASP A C 1
ATOM 1489 O O . ASP A 1 195 ? 37.100 3.847 -22.156 1.00 92.38 195 ASP A O 1
ATOM 1493 N N . GLY A 1 196 ? 37.681 5.186 -23.849 1.00 90.69 196 GLY A N 1
ATOM 1494 C CA . GLY A 1 196 ? 37.928 4.095 -24.798 1.00 90.69 196 GLY A CA 1
ATOM 1495 C C . GLY A 1 196 ? 36.662 3.514 -25.459 1.00 90.69 196 GLY A C 1
ATOM 1496 O O . GLY A 1 196 ? 35.580 4.089 -25.367 1.00 90.69 196 GLY A O 1
ATOM 1497 N N . PRO A 1 197 ? 36.777 2.382 -26.182 1.00 92.06 197 PRO A N 1
ATOM 1498 C CA . PRO A 1 197 ? 35.708 1.844 -27.028 1.00 92.06 197 PRO A CA 1
ATOM 1499 C C . PRO A 1 197 ? 34.697 0.992 -26.237 1.00 92.06 197 PRO A C 1
ATOM 1501 O O . PRO A 1 197 ? 34.466 -0.172 -26.559 1.00 92.06 197 PRO A O 1
ATOM 1504 N N . HIS A 1 198 ? 34.096 1.563 -25.192 1.00 95.19 198 HIS A N 1
ATOM 1505 C CA . HIS A 1 198 ? 33.131 0.878 -24.326 1.00 95.19 198 HIS A CA 1
ATOM 1506 C C . HIS A 1 198 ? 31.740 1.514 -24.435 1.00 95.19 198 HIS A C 1
ATOM 1508 O O . HIS A 1 198 ? 31.606 2.736 -24.470 1.00 95.19 198 HIS A O 1
ATOM 1514 N N . HIS A 1 199 ? 30.690 0.688 -24.449 1.00 94.44 199 HIS A N 1
ATOM 1515 C CA . HIS A 1 199 ? 29.306 1.143 -24.302 1.00 94.44 199 HIS A CA 1
ATOM 1516 C C . HIS A 1 199 ? 28.856 0.928 -22.856 1.00 94.44 199 HIS A C 1
ATOM 1518 O O . HIS A 1 199 ? 28.785 -0.212 -22.398 1.00 94.44 199 HIS A O 1
ATOM 1524 N N . VAL A 1 200 ? 28.559 2.016 -22.143 1.00 95.75 200 VAL A N 1
ATOM 1525 C CA . VAL A 1 200 ? 28.127 1.972 -20.742 1.00 95.75 200 VAL A CA 1
ATOM 1526 C C . VAL A 1 200 ? 26.718 2.535 -20.618 1.00 95.75 200 VAL A C 1
ATOM 1528 O O . VAL A 1 200 ? 26.454 3.681 -20.988 1.00 95.75 200 VAL A O 1
ATOM 1531 N N . GLN A 1 201 ? 25.825 1.722 -20.059 1.00 96.69 201 GLN A N 1
ATOM 1532 C CA . GLN A 1 201 ? 24.448 2.087 -19.746 1.00 96.69 201 GLN A CA 1
ATOM 1533 C C . GLN A 1 201 ? 24.127 1.760 -18.286 1.00 96.69 201 GLN A C 1
ATOM 1535 O O . GLN A 1 201 ? 24.608 0.769 -17.740 1.00 96.69 201 GLN A O 1
ATOM 1540 N N . ILE A 1 202 ? 23.305 2.601 -17.668 1.00 96.94 202 ILE A N 1
ATOM 1541 C CA . ILE A 1 202 ? 22.787 2.443 -16.311 1.00 96.94 202 ILE A CA 1
ATOM 1542 C C . ILE A 1 202 ? 21.308 2.105 -16.426 1.00 96.94 202 ILE A C 1
ATOM 1544 O O . ILE A 1 202 ? 20.558 2.859 -17.044 1.00 96.94 202 ILE A O 1
ATOM 1548 N N . LEU A 1 203 ? 20.896 0.999 -15.812 1.00 95.38 203 LEU A N 1
ATOM 1549 C CA . LEU A 1 203 ? 19.501 0.586 -15.712 1.00 95.38 203 LEU A CA 1
ATOM 1550 C C . LEU A 1 203 ? 18.993 0.860 -14.294 1.00 95.38 203 LEU A C 1
ATOM 1552 O O . LEU A 1 203 ? 19.701 0.630 -13.315 1.00 95.38 203 LEU A O 1
ATOM 1556 N N . HIS A 1 204 ? 17.769 1.368 -14.189 1.00 95.31 204 HIS A N 1
ATOM 1557 C CA . HIS A 1 204 ? 17.076 1.546 -12.916 1.00 95.31 204 HIS A CA 1
ATOM 1558 C C . HIS A 1 204 ? 16.020 0.456 -12.775 1.00 95.31 204 HIS A C 1
ATOM 1560 O O . HIS A 1 204 ? 14.894 0.597 -13.250 1.00 95.31 204 HIS A O 1
ATOM 1566 N N . GLU A 1 205 ? 16.416 -0.643 -12.148 1.00 94.06 205 GLU A N 1
ATOM 1567 C CA . GLU A 1 205 ? 15.564 -1.806 -11.917 1.00 94.06 205 GLU A CA 1
ATOM 1568 C C . GLU A 1 205 ? 14.863 -1.699 -10.551 1.00 94.06 205 GLU A C 1
ATOM 1570 O O . GLU A 1 205 ? 15.386 -1.049 -9.635 1.00 94.06 205 GLU A O 1
ATOM 1575 N N . PRO A 1 206 ? 13.664 -2.290 -10.387 1.00 95.56 206 PRO A N 1
ATOM 1576 C CA . PRO A 1 206 ? 13.060 -2.427 -9.068 1.00 95.56 206 PRO A CA 1
ATOM 1577 C C . PRO A 1 206 ? 14.001 -3.182 -8.129 1.00 95.56 206 PRO A C 1
ATOM 1579 O O . PRO A 1 206 ? 14.682 -4.120 -8.530 1.00 95.56 206 PRO A O 1
ATOM 1582 N N . ILE A 1 207 ? 14.001 -2.783 -6.861 1.00 95.81 207 ILE A N 1
ATOM 1583 C CA . ILE A 1 207 ? 14.857 -3.377 -5.833 1.00 95.81 207 ILE A CA 1
ATOM 1584 C C . ILE A 1 207 ? 14.356 -4.780 -5.467 1.00 95.81 207 ILE A C 1
ATOM 1586 O O . ILE A 1 207 ? 15.167 -5.660 -5.207 1.00 95.81 207 ILE A O 1
ATOM 1590 N N . GLY A 1 208 ? 13.032 -4.975 -5.450 1.00 96.50 208 GLY A N 1
ATOM 1591 C CA . GLY A 1 208 ? 12.391 -6.249 -5.130 1.00 96.50 208 GLY A CA 1
ATOM 1592 C C . GLY A 1 208 ? 11.264 -6.094 -4.118 1.00 96.50 208 GLY A C 1
ATOM 1593 O O . GLY A 1 208 ? 10.334 -5.314 -4.339 1.00 96.50 208 GLY A O 1
ATOM 1594 N N . VAL A 1 209 ? 11.344 -6.830 -3.012 1.00 98.38 209 VAL A N 1
ATOM 1595 C CA . VAL A 1 209 ? 10.384 -6.794 -1.907 1.00 98.38 209 VAL A CA 1
ATOM 1596 C C . VAL A 1 209 ? 10.735 -5.655 -0.950 1.00 98.38 209 VAL A C 1
ATOM 1598 O O . VAL A 1 209 ? 11.762 -5.668 -0.269 1.00 98.38 209 VAL A O 1
ATOM 1601 N N . ALA A 1 210 ? 9.848 -4.665 -0.854 1.00 97.88 210 ALA A N 1
ATOM 1602 C CA . ALA A 1 210 ? 9.990 -3.528 0.046 1.00 97.88 210 ALA A CA 1
ATOM 1603 C C . ALA A 1 210 ? 9.165 -3.704 1.335 1.00 97.88 210 ALA A C 1
ATOM 1605 O O . ALA A 1 210 ? 7.934 -3.727 1.309 1.00 97.88 210 ALA A O 1
ATOM 1606 N N . GLY A 1 211 ? 9.841 -3.737 2.482 1.00 97.88 211 GLY A N 1
ATOM 1607 C CA . GLY A 1 211 ? 9.232 -3.665 3.808 1.00 97.88 211 GLY A CA 1
ATOM 1608 C C . GLY A 1 211 ? 8.947 -2.218 4.207 1.00 97.88 211 GLY A C 1
ATOM 1609 O O . GLY A 1 211 ? 9.843 -1.371 4.267 1.00 97.88 211 GLY A O 1
ATOM 1610 N N . GLN A 1 212 ? 7.688 -1.900 4.482 1.00 96.69 212 GLN A N 1
ATOM 1611 C CA . GLN A 1 212 ? 7.228 -0.535 4.706 1.00 96.69 212 GLN A CA 1
ATOM 1612 C C . GLN A 1 212 ? 6.505 -0.429 6.046 1.00 96.69 212 GLN A C 1
ATOM 1614 O O . GLN A 1 212 ? 5.516 -1.107 6.270 1.00 96.69 212 GLN A O 1
ATOM 1619 N N . ILE A 1 213 ? 6.974 0.441 6.944 1.00 97.00 213 ILE A N 1
ATOM 1620 C CA . ILE A 1 213 ? 6.348 0.648 8.262 1.00 97.00 213 ILE A CA 1
ATOM 1621 C C . ILE A 1 213 ? 5.836 2.085 8.350 1.00 97.00 213 ILE A C 1
ATOM 1623 O O . ILE A 1 213 ? 6.634 3.027 8.225 1.00 97.00 213 ILE A O 1
ATOM 1627 N N . ILE A 1 214 ? 4.522 2.253 8.536 1.00 95.44 214 ILE A N 1
ATOM 1628 C CA . ILE A 1 214 ? 3.857 3.566 8.602 1.00 95.44 214 ILE A CA 1
ATOM 1629 C C . ILE A 1 214 ? 3.445 3.947 10.035 1.00 95.44 214 ILE A C 1
ATOM 1631 O O . ILE A 1 214 ? 3.065 3.070 10.812 1.00 95.44 214 ILE A O 1
ATOM 1635 N N . PRO A 1 215 ? 3.525 5.242 10.395 1.00 95.31 215 PRO A N 1
ATOM 1636 C CA . PRO A 1 215 ? 3.020 5.770 11.660 1.00 95.31 215 PRO A CA 1
ATOM 1637 C C . PRO A 1 215 ? 1.513 6.058 11.600 1.00 95.31 215 PRO A C 1
ATOM 1639 O O . PRO A 1 215 ? 0.891 5.998 10.541 1.00 95.31 215 PRO A O 1
ATOM 1642 N N . TRP A 1 216 ? 0.949 6.430 12.750 1.00 93.75 216 TRP A N 1
ATOM 1643 C CA . TRP A 1 216 ? -0.487 6.644 12.939 1.00 93.75 216 TRP A CA 1
ATOM 1644 C C . TRP A 1 216 ? -0.989 8.055 12.624 1.00 93.75 216 TRP A C 1
ATOM 1646 O O . TRP A 1 216 ? -2.186 8.254 12.527 1.00 93.75 216 TRP A O 1
ATOM 1656 N N . ASN A 1 217 ? -0.128 9.065 12.493 1.00 93.06 217 ASN A N 1
ATOM 1657 C CA . ASN A 1 217 ? -0.563 10.468 12.421 1.00 93.06 217 ASN A CA 1
ATOM 1658 C C . ASN A 1 217 ? -1.265 10.842 11.100 1.00 93.06 217 ASN A C 1
ATOM 1660 O O . ASN A 1 217 ? -2.211 11.628 11.098 1.00 93.06 217 ASN A O 1
ATOM 1664 N N . PHE A 1 218 ? -0.821 10.276 9.977 1.00 93.44 218 PHE A N 1
ATOM 1665 C CA . PHE A 1 218 ? -1.474 10.440 8.674 1.00 93.44 218 PHE A CA 1
ATOM 1666 C C . PHE A 1 218 ? -1.551 9.096 7.938 1.00 93.44 218 PHE A C 1
ATOM 1668 O O . PHE A 1 218 ? -0.808 8.905 6.974 1.00 93.44 218 PHE A O 1
ATOM 1675 N N . PRO A 1 219 ? -2.404 8.153 8.375 1.00 95.12 219 PRO A N 1
ATOM 1676 C CA . PRO A 1 219 ? -2.352 6.762 7.917 1.00 95.12 219 PRO A CA 1
ATOM 1677 C C . PRO A 1 219 ? -2.426 6.629 6.390 1.00 95.12 219 PRO A C 1
ATOM 1679 O O . PRO A 1 219 ? -1.521 6.053 5.782 1.00 95.12 219 PRO A O 1
ATOM 1682 N N . LEU A 1 220 ? -3.414 7.262 5.745 1.00 96.25 220 LEU A N 1
ATOM 1683 C CA . LEU A 1 220 ? -3.560 7.220 4.284 1.00 96.25 220 LEU A CA 1
ATOM 1684 C C . LEU A 1 220 ? -2.475 7.970 3.511 1.00 96.25 220 LEU A C 1
ATOM 1686 O O . LEU A 1 220 ? -2.029 7.488 2.471 1.00 96.25 220 LEU A O 1
ATOM 1690 N N . LEU A 1 221 ? -2.009 9.129 3.983 1.00 95.50 221 LEU A N 1
ATOM 1691 C CA . LEU A 1 221 ? -0.915 9.828 3.293 1.00 95.50 221 LEU A CA 1
ATOM 1692 C C . LEU A 1 221 ? 0.400 9.054 3.413 1.00 95.50 221 LEU A C 1
ATOM 1694 O O . LEU A 1 221 ? 1.147 8.961 2.442 1.00 95.50 221 LEU A O 1
ATOM 1698 N N . MET A 1 222 ? 0.663 8.446 4.571 1.00 95.75 222 MET A N 1
ATOM 1699 C CA . MET A 1 222 ? 1.834 7.594 4.781 1.00 95.75 222 MET A CA 1
ATOM 1700 C C . MET A 1 222 ? 1.756 6.324 3.942 1.00 95.75 222 MET A C 1
ATOM 1702 O O . MET A 1 222 ? 2.764 5.920 3.361 1.00 95.75 222 MET A O 1
ATOM 1706 N N . TYR A 1 223 ? 0.566 5.729 3.829 1.00 96.56 223 TYR A N 1
ATOM 1707 C CA . TYR A 1 223 ? 0.295 4.663 2.872 1.00 96.56 223 TYR A CA 1
ATOM 1708 C C . TYR A 1 223 ? 0.662 5.126 1.458 1.00 96.56 223 TYR A C 1
ATOM 1710 O O . TYR A 1 223 ? 1.470 4.490 0.782 1.00 96.56 223 TYR A O 1
ATOM 1718 N N . ALA A 1 224 ? 0.151 6.282 1.032 1.00 96.88 224 ALA A N 1
ATOM 1719 C CA . ALA A 1 224 ? 0.339 6.781 -0.322 1.00 96.88 224 ALA A CA 1
ATOM 1720 C C . ALA A 1 224 ? 1.801 7.078 -0.675 1.00 96.88 224 ALA A C 1
ATOM 1722 O O . ALA A 1 224 ? 2.270 6.696 -1.749 1.00 96.88 224 ALA A O 1
ATOM 1723 N N . TRP A 1 225 ? 2.537 7.717 0.238 1.00 95.44 225 TRP A N 1
ATOM 1724 C CA . TRP A 1 225 ? 3.959 8.031 0.068 1.00 95.44 225 TRP A CA 1
ATOM 1725 C C . TRP A 1 225 ? 4.857 6.805 0.009 1.00 95.44 225 TRP A C 1
ATOM 1727 O O . TRP A 1 225 ? 5.971 6.891 -0.504 1.00 95.44 225 TRP A O 1
ATOM 1737 N N . LYS A 1 226 ? 4.400 5.670 0.532 1.00 94.75 226 LYS A N 1
ATOM 1738 C CA . LYS A 1 226 ? 5.166 4.431 0.513 1.00 94.75 226 LYS A CA 1
ATOM 1739 C C . LYS A 1 226 ? 4.760 3.527 -0.650 1.00 94.75 226 LYS A C 1
ATOM 1741 O O . LYS A 1 226 ? 5.629 3.107 -1.416 1.00 94.75 226 LYS A O 1
ATOM 1746 N N . VAL A 1 227 ? 3.464 3.297 -0.832 1.00 96.75 227 VAL A N 1
ATOM 1747 C CA . VAL A 1 227 ? 2.921 2.400 -1.860 1.00 96.75 227 VAL A CA 1
ATOM 1748 C C . VAL A 1 227 ? 3.066 2.999 -3.259 1.00 96.75 227 VAL A C 1
ATOM 1750 O O . VAL A 1 227 ? 3.543 2.320 -4.165 1.00 96.75 227 VAL A O 1
ATOM 1753 N N . GLY A 1 228 ? 2.754 4.286 -3.434 1.00 96.69 228 GLY A N 1
ATOM 1754 C CA . GLY A 1 228 ? 2.810 4.970 -4.731 1.00 96.69 228 GLY A CA 1
ATOM 1755 C C . GLY A 1 228 ? 4.157 4.833 -5.460 1.00 96.69 228 GLY A C 1
ATOM 1756 O O . GLY A 1 228 ? 4.187 4.272 -6.558 1.00 96.69 228 GLY A O 1
ATOM 1757 N N . PRO A 1 229 ? 5.285 5.290 -4.878 1.00 96.56 229 PRO A N 1
ATOM 1758 C CA . PRO A 1 229 ? 6.584 5.185 -5.541 1.00 96.56 229 PRO A CA 1
ATOM 1759 C C . PRO A 1 229 ? 7.069 3.738 -5.670 1.00 96.56 229 PRO A C 1
ATOM 1761 O O . PRO A 1 229 ? 7.698 3.401 -6.669 1.00 96.56 229 PRO A O 1
ATOM 1764 N N . ALA A 1 230 ? 6.773 2.867 -4.697 1.00 96.31 230 ALA A N 1
ATOM 1765 C CA . ALA A 1 230 ? 7.189 1.466 -4.758 1.00 96.31 230 ALA A CA 1
ATOM 1766 C C . ALA A 1 230 ? 6.562 0.749 -5.962 1.00 96.31 230 ALA A C 1
ATOM 1768 O O . ALA A 1 230 ? 7.287 0.115 -6.734 1.00 96.31 230 ALA A O 1
ATOM 1769 N N . LEU A 1 231 ? 5.250 0.923 -6.158 1.00 97.19 231 LEU A N 1
ATOM 1770 C CA . LEU A 1 231 ? 4.513 0.343 -7.278 1.00 97.19 231 LEU A CA 1
ATOM 1771 C C . LEU A 1 231 ? 4.888 0.972 -8.621 1.00 97.19 231 LEU A C 1
ATOM 1773 O O . LEU A 1 231 ? 5.031 0.249 -9.605 1.00 97.19 231 LEU A O 1
ATOM 1777 N N . ALA A 1 232 ? 5.101 2.291 -8.673 1.00 95.81 232 ALA A N 1
ATOM 1778 C CA . ALA A 1 232 ? 5.551 2.957 -9.896 1.00 95.81 232 ALA A CA 1
ATOM 1779 C C . ALA A 1 232 ? 6.885 2.377 -10.397 1.00 95.81 232 ALA A C 1
ATOM 1781 O O . ALA A 1 232 ? 7.025 2.083 -11.585 1.00 95.81 232 ALA A O 1
ATOM 1782 N N . CYS A 1 233 ? 7.820 2.120 -9.478 1.00 95.56 233 CYS A N 1
ATOM 1783 C CA . CYS A 1 233 ? 9.098 1.482 -9.784 1.00 95.56 233 CYS A CA 1
ATOM 1784 C C . CYS A 1 233 ? 9.000 -0.025 -10.079 1.00 95.56 233 CYS A C 1
ATOM 1786 O O . CYS A 1 233 ? 9.975 -0.592 -10.553 1.00 95.56 233 CYS A O 1
ATOM 1788 N N . GLY A 1 234 ? 7.857 -0.676 -9.831 1.00 95.88 234 GLY A N 1
ATOM 1789 C CA . GLY A 1 234 ? 7.667 -2.114 -10.068 1.00 95.88 234 GLY A CA 1
ATOM 1790 C C . GLY A 1 234 ? 8.077 -3.027 -8.907 1.00 95.88 234 GLY A C 1
ATOM 1791 O O . GLY A 1 234 ? 8.198 -4.231 -9.102 1.00 95.88 234 GLY A O 1
ATOM 1792 N N . ASN A 1 235 ? 8.275 -2.485 -7.703 1.00 97.50 235 ASN A N 1
ATOM 1793 C CA . ASN A 1 235 ? 8.526 -3.294 -6.507 1.00 97.50 235 ASN A CA 1
ATOM 1794 C C . ASN A 1 235 ? 7.237 -3.992 -6.050 1.00 97.50 235 ASN A C 1
ATOM 1796 O O . ASN A 1 235 ? 6.131 -3.519 -6.340 1.00 97.50 235 ASN A O 1
ATOM 1800 N N . THR A 1 236 ? 7.388 -5.066 -5.282 1.00 98.44 236 THR A N 1
ATOM 1801 C CA . THR A 1 236 ? 6.326 -5.607 -4.424 1.00 98.44 236 THR A CA 1
ATOM 1802 C C . THR A 1 236 ? 6.564 -5.158 -2.987 1.00 98.44 236 THR A C 1
ATOM 1804 O O . THR A 1 236 ? 7.645 -4.671 -2.647 1.00 98.44 236 THR A O 1
ATOM 1807 N N . LEU A 1 237 ? 5.544 -5.223 -2.134 1.00 97.06 237 LEU A N 1
ATOM 1808 C CA . LEU A 1 237 ? 5.626 -4.626 -0.808 1.00 97.06 237 LEU A CA 1
ATOM 1809 C C . LEU A 1 237 ? 4.853 -5.375 0.274 1.00 97.06 237 LEU A C 1
ATOM 1811 O O . LEU A 1 237 ? 3.788 -5.956 0.049 1.00 97.06 237 LEU A O 1
ATOM 1815 N N . VAL A 1 238 ? 5.422 -5.305 1.476 1.00 98.56 238 VAL A N 1
ATOM 1816 C CA . VAL A 1 238 ? 4.801 -5.714 2.734 1.00 98.56 238 VAL A CA 1
ATOM 1817 C C . VAL A 1 238 ? 4.713 -4.474 3.612 1.00 98.56 238 VAL A C 1
ATOM 1819 O O . VAL A 1 238 ? 5.728 -3.908 4.022 1.00 98.56 238 VAL A O 1
ATOM 1822 N N . LEU A 1 239 ? 3.491 -4.021 3.866 1.00 98.31 239 LEU A N 1
ATOM 1823 C CA . LEU A 1 239 ? 3.194 -2.821 4.631 1.00 98.31 239 LEU A CA 1
ATOM 1824 C C . LEU A 1 239 ? 2.709 -3.196 6.032 1.00 98.31 239 LEU A C 1
ATOM 1826 O O . LEU A 1 239 ? 1.686 -3.858 6.183 1.00 98.31 239 LEU A O 1
ATOM 1830 N N . LYS A 1 240 ? 3.395 -2.698 7.060 1.00 97.94 240 LYS A N 1
ATOM 1831 C CA . LYS A 1 240 ? 2.938 -2.742 8.448 1.00 97.94 240 LYS A CA 1
ATOM 1832 C C . LYS A 1 240 ? 2.241 -1.436 8.814 1.00 97.94 240 LYS A C 1
ATOM 1834 O O . LYS A 1 240 ? 2.878 -0.376 8.817 1.00 97.94 240 LYS A O 1
ATOM 1839 N N . THR A 1 241 ? 0.953 -1.514 9.146 1.00 96.69 241 THR A N 1
ATOM 1840 C CA . THR A 1 241 ? 0.157 -0.365 9.615 1.00 96.69 241 THR A CA 1
ATOM 1841 C C . THR A 1 241 ? 0.447 -0.070 11.080 1.00 96.69 241 THR A C 1
ATOM 1843 O O . THR A 1 241 ? 0.810 -0.970 11.837 1.00 96.69 241 THR A O 1
ATOM 1846 N N . ALA A 1 242 ? 0.279 1.172 11.525 1.00 95.31 242 ALA A N 1
ATOM 1847 C CA . ALA A 1 242 ? 0.311 1.464 12.953 1.00 95.31 242 ALA A CA 1
ATOM 1848 C C . ALA A 1 242 ? -0.841 0.741 13.671 1.00 95.31 242 ALA A C 1
ATOM 1850 O O . ALA A 1 242 ? -1.943 0.641 13.135 1.00 95.31 242 ALA A O 1
ATOM 1851 N N . GLU A 1 243 ? -0.582 0.234 14.874 1.00 94.75 243 GLU A N 1
ATOM 1852 C CA . GLU A 1 243 ? -1.576 -0.477 15.684 1.00 94.75 243 GLU A CA 1
ATOM 1853 C C . GLU A 1 243 ? -2.741 0.426 16.111 1.00 94.75 243 GLU A C 1
ATOM 1855 O O . GLU A 1 243 ? -3.836 -0.059 16.342 1.00 94.75 243 GLU A O 1
ATOM 1860 N N . GLN A 1 244 ? -2.534 1.743 16.169 1.00 94.31 244 GLN A N 1
ATOM 1861 C CA . GLN A 1 244 ? -3.585 2.700 16.518 1.00 94.31 244 GLN A CA 1
ATOM 1862 C C . GLN A 1 244 ? -4.521 3.025 15.350 1.00 94.31 244 GLN A C 1
ATOM 1864 O O . GLN A 1 244 ? -5.577 3.583 15.586 1.00 94.31 244 GLN A O 1
ATOM 1869 N N . THR A 1 245 ? -4.095 2.793 14.101 1.00 96.12 245 THR A N 1
ATOM 1870 C CA . THR A 1 245 ? -4.838 3.254 12.906 1.00 96.12 245 THR A CA 1
ATOM 1871 C C . THR A 1 245 ? -4.778 2.260 11.731 1.00 96.12 245 THR A C 1
ATOM 1873 O O . THR A 1 245 ? -4.247 2.576 10.658 1.00 96.12 245 THR A O 1
ATOM 1876 N N . PRO A 1 246 ? -5.208 1.000 11.914 1.00 96.62 246 PRO A N 1
ATOM 1877 C CA . PRO A 1 246 ? -5.134 -0.008 10.860 1.00 96.62 246 PRO A CA 1
ATOM 1878 C C . PRO A 1 246 ? -6.247 0.093 9.800 1.00 96.62 246 PRO A C 1
ATOM 1880 O O . PRO A 1 246 ? -6.056 -0.398 8.684 1.00 96.62 246 PRO A O 1
ATOM 1883 N N . LEU A 1 247 ? -7.408 0.682 10.109 1.00 96.50 247 LEU A N 1
ATOM 1884 C CA . LEU A 1 247 ? -8.646 0.427 9.359 1.00 96.50 247 LEU A CA 1
ATOM 1885 C C . LEU A 1 247 ? -8.637 1.014 7.943 1.00 96.50 247 LEU A C 1
ATOM 1887 O O . LEU A 1 247 ? -9.009 0.344 6.975 1.00 96.50 247 LEU A O 1
ATOM 1891 N N . SER A 1 248 ? -8.178 2.253 7.799 1.00 95.75 248 SER A N 1
ATOM 1892 C CA . SER A 1 248 ? -8.153 2.956 6.514 1.00 95.75 248 SER A CA 1
ATOM 1893 C C . SER A 1 248 ? -7.178 2.335 5.515 1.00 95.75 248 SER A C 1
ATOM 1895 O O . SER A 1 248 ? -7.500 2.185 4.334 1.00 95.75 248 SER A O 1
ATOM 1897 N N . ALA A 1 249 ? -6.008 1.899 5.987 1.00 95.94 249 ALA A N 1
ATOM 1898 C CA . ALA A 1 249 ? -5.005 1.220 5.173 1.00 95.94 249 ALA A CA 1
ATOM 1899 C C . ALA A 1 249 ? -5.481 -0.161 4.679 1.00 95.94 249 ALA A C 1
ATOM 1901 O O . ALA A 1 249 ? -5.173 -0.551 3.549 1.00 95.94 249 ALA A O 1
ATOM 1902 N N . LEU A 1 250 ? -6.257 -0.893 5.485 1.00 96.69 250 LEU A N 1
ATOM 1903 C CA . LEU A 1 250 ? -6.876 -2.155 5.064 1.00 96.69 250 LEU A CA 1
ATOM 1904 C C . LEU A 1 250 ? -7.960 -1.914 4.005 1.00 96.69 250 LEU A C 1
ATOM 1906 O O . LEU A 1 250 ? -7.948 -2.557 2.953 1.00 96.69 250 LEU A O 1
ATOM 1910 N N . TYR A 1 251 ? -8.841 -0.938 4.236 1.00 96.94 251 TYR A N 1
ATOM 1911 C CA . TYR A 1 251 ? -9.912 -0.588 3.302 1.00 96.94 251 TYR A CA 1
ATOM 1912 C C . TYR A 1 251 ? -9.367 -0.103 1.948 1.00 96.94 251 TYR A C 1
ATOM 1914 O O . TYR A 1 251 ? -9.764 -0.610 0.897 1.00 96.94 251 TYR A O 1
ATOM 1922 N N . ILE A 1 252 ? -8.407 0.829 1.940 1.00 96.75 252 ILE A N 1
ATOM 1923 C CA . ILE A 1 252 ? -7.848 1.357 0.686 1.00 96.75 252 ILE A CA 1
ATOM 1924 C C . ILE A 1 252 ? -7.093 0.275 -0.106 1.00 96.75 252 ILE A C 1
ATOM 1926 O O . ILE A 1 252 ? -7.086 0.292 -1.335 1.00 96.75 252 ILE A O 1
ATOM 1930 N N . SER A 1 253 ? -6.511 -0.720 0.569 1.00 96.81 253 SER A N 1
ATOM 1931 C CA . SER A 1 253 ? -5.813 -1.819 -0.110 1.00 96.81 253 SER A CA 1
ATOM 1932 C C . SER A 1 253 ? -6.768 -2.770 -0.831 1.00 96.81 253 SER A C 1
ATOM 1934 O O . SER A 1 253 ? -6.412 -3.319 -1.873 1.00 96.81 253 SER A O 1
ATOM 1936 N N . LYS A 1 254 ? -8.015 -2.902 -0.361 1.00 95.88 254 LYS A N 1
ATOM 1937 C CA . LYS A 1 254 ? -9.072 -3.571 -1.130 1.00 95.88 254 LYS A CA 1
ATOM 1938 C C . LYS A 1 254 ? -9.352 -2.833 -2.440 1.00 95.88 254 LYS A C 1
ATOM 1940 O O . LYS A 1 254 ? -9.446 -3.474 -3.484 1.00 95.88 254 LYS A O 1
ATOM 1945 N N . LEU A 1 255 ? -9.433 -1.499 -2.411 1.00 97.69 255 LEU A N 1
ATOM 1946 C CA . LEU A 1 255 ? -9.638 -0.696 -3.627 1.00 97.69 255 LEU A CA 1
ATOM 1947 C C . LEU A 1 255 ? -8.480 -0.868 -4.619 1.00 97.69 255 LEU A C 1
ATOM 1949 O O . LEU A 1 255 ? -8.681 -0.859 -5.831 1.00 97.69 255 LEU A O 1
ATOM 1953 N N . LEU A 1 256 ? -7.262 -1.067 -4.118 1.00 96.81 256 LEU A N 1
ATOM 1954 C CA . LEU A 1 256 ? -6.101 -1.325 -4.960 1.00 96.81 256 LEU A CA 1
ATOM 1955 C C . LEU A 1 256 ? -6.204 -2.672 -5.700 1.00 96.81 256 LEU A C 1
ATOM 1957 O O . LEU A 1 256 ? -5.878 -2.743 -6.886 1.00 96.81 256 LEU A O 1
ATOM 1961 N N . HIS A 1 257 ? -6.726 -3.718 -5.054 1.00 95.62 257 HIS A N 1
ATOM 1962 C CA . HIS A 1 257 ? -7.040 -4.977 -5.737 1.00 95.62 257 HIS A CA 1
ATOM 1963 C C . HIS A 1 257 ? -8.173 -4.819 -6.758 1.00 95.62 257 HIS A C 1
ATOM 1965 O O . HIS A 1 257 ? -8.056 -5.326 -7.873 1.00 95.62 257 HIS A O 1
ATOM 1971 N N . GLU A 1 258 ? -9.215 -4.041 -6.451 1.00 96.88 258 GLU A N 1
ATOM 1972 C CA . GLU A 1 258 ? -10.271 -3.709 -7.423 1.00 96.88 258 GLU A CA 1
ATOM 1973 C C . GLU A 1 258 ? -9.750 -2.925 -8.635 1.00 96.88 258 GLU A C 1
ATOM 1975 O O . GLU A 1 258 ? -10.269 -3.072 -9.743 1.00 96.88 258 GLU A O 1
ATOM 1980 N N . ALA A 1 259 ? -8.680 -2.143 -8.468 1.00 97.56 259 ALA A N 1
ATOM 1981 C CA . ALA A 1 259 ? -7.996 -1.471 -9.572 1.00 97.56 259 ALA A CA 1
ATOM 1982 C C . ALA A 1 259 ? -7.248 -2.442 -10.512 1.00 97.56 259 ALA A C 1
ATOM 1984 O O . ALA A 1 259 ? -6.747 -2.016 -11.563 1.00 97.56 259 ALA A O 1
ATOM 1985 N N . GLY A 1 260 ? -7.179 -3.732 -10.169 1.00 97.06 260 GLY A N 1
ATOM 1986 C CA . GLY A 1 260 ? -6.527 -4.788 -10.942 1.00 97.06 260 GLY A CA 1
ATOM 1987 C C . GLY A 1 260 ? -5.080 -5.052 -10.533 1.00 97.06 260 GLY A C 1
ATOM 1988 O O . GLY A 1 260 ? -4.294 -5.499 -11.368 1.00 97.06 260 GLY A O 1
ATOM 1989 N N . LEU A 1 261 ? -4.705 -4.741 -9.288 1.00 97.50 261 LEU A N 1
ATOM 1990 C CA . LEU A 1 261 ? -3.397 -5.110 -8.757 1.00 97.50 261 LEU A CA 1
ATOM 1991 C C . LEU A 1 261 ? -3.285 -6.646 -8.628 1.00 97.50 261 LEU A C 1
ATOM 1993 O O . LEU A 1 261 ? -4.146 -7.250 -7.981 1.00 97.50 261 LEU A O 1
ATOM 1997 N N . PRO A 1 262 ? -2.229 -7.280 -9.182 1.00 97.94 262 PRO A N 1
ATOM 1998 C CA . PRO A 1 262 ? -2.007 -8.711 -9.009 1.00 97.94 262 PRO A CA 1
ATOM 1999 C C . PRO A 1 262 ? -1.856 -9.115 -7.538 1.00 97.94 262 PRO A C 1
ATOM 2001 O O . PRO A 1 262 ? -1.363 -8.351 -6.704 1.00 97.94 262 PRO A O 1
ATOM 2004 N N . GLU A 1 263 ? -2.259 -10.345 -7.230 1.00 97.69 263 GLU A N 1
ATOM 2005 C CA . GLU A 1 263 ? -2.118 -10.923 -5.895 1.00 97.69 263 GLU A CA 1
ATOM 2006 C C . GLU A 1 263 ? -0.654 -10.917 -5.433 1.00 97.69 263 GLU A C 1
ATOM 2008 O O . GLU A 1 263 ? 0.271 -11.118 -6.222 1.00 97.69 263 GLU A O 1
ATOM 2013 N N . GLY A 1 264 ? -0.444 -10.641 -4.146 1.00 97.00 264 GLY A N 1
ATOM 2014 C CA . GLY A 1 264 ? 0.879 -10.653 -3.521 1.00 97.00 264 GLY A CA 1
ATOM 2015 C C . GLY A 1 264 ? 1.733 -9.414 -3.795 1.00 97.00 264 GLY A C 1
ATOM 2016 O O . GLY A 1 264 ? 2.716 -9.214 -3.092 1.00 97.00 264 GLY A O 1
ATOM 2017 N N . VAL A 1 265 ? 1.363 -8.534 -4.733 1.00 98.12 265 VAL A N 1
ATOM 2018 C CA . VAL A 1 265 ? 2.140 -7.309 -5.003 1.00 98.12 265 VAL A CA 1
ATOM 2019 C C . VAL A 1 265 ? 2.104 -6.343 -3.821 1.00 98.12 265 VAL A C 1
ATOM 2021 O O . VAL A 1 265 ? 3.129 -5.760 -3.479 1.00 98.12 265 VAL A O 1
ATOM 2024 N N . VAL A 1 266 ? 0.943 -6.193 -3.185 1.00 98.25 266 VAL A N 1
ATOM 2025 C CA . VAL A 1 266 ? 0.768 -5.446 -1.937 1.00 98.25 266 VAL A CA 1
ATOM 2026 C C . VAL A 1 266 ? 0.216 -6.394 -0.887 1.00 98.25 266 VAL A C 1
ATOM 2028 O O . VAL A 1 266 ? -0.812 -7.031 -1.100 1.00 98.25 266 VAL A O 1
ATOM 2031 N N . ASN A 1 267 ? 0.895 -6.464 0.253 1.00 98.56 267 ASN A N 1
ATOM 2032 C CA . ASN A 1 267 ? 0.440 -7.190 1.433 1.00 98.56 267 ASN A CA 1
ATOM 2033 C C . ASN A 1 267 ? 0.407 -6.212 2.605 1.00 98.56 267 ASN A C 1
ATOM 2035 O O . ASN A 1 267 ? 1.340 -5.426 2.773 1.00 98.56 267 ASN A O 1
ATOM 2039 N N . VAL A 1 268 ? -0.651 -6.249 3.408 1.00 98.44 268 VAL A N 1
ATOM 2040 C CA . VAL A 1 268 ? -0.832 -5.363 4.560 1.00 98.44 268 VAL A CA 1
ATOM 2041 C C . VAL A 1 268 ? -1.005 -6.200 5.813 1.00 98.44 268 VAL A C 1
ATOM 2043 O O . VAL A 1 268 ? -1.960 -6.965 5.937 1.00 98.44 268 VAL A O 1
ATOM 2046 N N . VAL A 1 269 ? -0.075 -6.031 6.748 1.00 98.31 269 VAL A N 1
ATOM 2047 C CA . VAL A 1 269 ? -0.059 -6.741 8.025 1.00 98.31 269 VAL A CA 1
ATOM 2048 C C . VAL A 1 269 ? -0.202 -5.727 9.153 1.00 98.31 269 VAL A C 1
ATOM 2050 O O . VAL A 1 269 ? 0.714 -4.962 9.451 1.00 98.31 269 VAL A O 1
ATOM 2053 N N . SER A 1 270 ? -1.368 -5.705 9.788 1.00 97.44 270 SER A N 1
ATOM 2054 C CA . SER A 1 270 ? -1.592 -4.939 11.013 1.00 97.44 270 SER A CA 1
ATOM 2055 C C . SER A 1 270 ? -1.041 -5.708 12.212 1.00 97.44 270 SER A C 1
ATOM 2057 O O . SER A 1 270 ? -1.156 -6.924 12.272 1.00 97.44 270 SER A O 1
ATOM 2059 N N . GLY A 1 271 ? -0.412 -5.019 13.161 1.00 94.88 271 GLY A N 1
ATOM 2060 C CA . GLY A 1 271 ? 0.200 -5.646 14.336 1.00 94.88 271 GLY A CA 1
ATOM 2061 C C . GLY A 1 271 ? 1.006 -4.640 15.149 1.00 94.88 271 GLY A C 1
ATOM 2062 O O . GLY A 1 271 ? 1.035 -3.453 14.820 1.00 94.88 271 GLY A O 1
ATOM 2063 N N . PHE A 1 272 ? 1.692 -5.088 16.197 1.00 96.31 272 PHE A N 1
ATOM 2064 C CA . PHE A 1 272 ? 2.491 -4.199 17.042 1.00 96.31 272 PHE A CA 1
ATOM 2065 C C . PHE A 1 272 ? 3.896 -3.952 16.478 1.00 96.31 272 PHE A C 1
ATOM 2067 O O . PHE A 1 272 ? 4.433 -4.715 15.672 1.00 96.31 272 PHE A O 1
ATOM 2074 N N . GLY A 1 273 ? 4.512 -2.843 16.898 1.00 93.56 273 GLY A N 1
ATOM 2075 C CA . GLY A 1 273 ? 5.893 -2.509 16.539 1.00 93.56 273 GLY A CA 1
ATOM 2076 C C . GLY A 1 273 ? 6.914 -3.589 16.941 1.00 93.56 273 GLY A C 1
ATOM 2077 O O . GLY A 1 273 ? 7.657 -4.035 16.070 1.00 93.56 273 GLY A O 1
ATOM 2078 N N . PRO A 1 274 ? 6.952 -4.042 18.211 1.00 94.69 274 PRO A N 1
ATOM 2079 C CA . PRO A 1 274 ? 7.923 -5.041 18.672 1.00 94.69 274 PRO A CA 1
ATOM 2080 C C . PRO A 1 274 ? 7.789 -6.440 18.054 1.00 94.69 274 PRO A C 1
ATOM 2082 O O . PRO A 1 274 ? 8.756 -7.190 18.094 1.00 94.69 274 PRO A O 1
ATOM 2085 N N . THR A 1 275 ? 6.624 -6.793 17.503 1.00 95.69 275 THR A N 1
ATOM 2086 C CA . THR A 1 275 ? 6.359 -8.105 16.889 1.00 95.69 275 THR A CA 1
ATOM 2087 C C . THR A 1 275 ? 6.425 -8.004 15.365 1.00 95.69 275 THR A C 1
ATOM 2089 O O . THR A 1 275 ? 7.501 -8.156 14.787 1.00 95.69 275 THR A O 1
ATOM 2092 N N . ALA A 1 276 ? 5.321 -7.642 14.704 1.00 96.56 276 ALA A N 1
ATOM 2093 C CA . ALA A 1 276 ? 5.240 -7.509 13.248 1.00 96.56 276 ALA A CA 1
ATOM 2094 C C . ALA A 1 276 ? 6.251 -6.500 12.684 1.00 96.56 276 ALA A C 1
ATOM 2096 O O . ALA A 1 276 ? 6.889 -6.751 11.662 1.00 96.56 276 ALA A O 1
ATOM 2097 N N . GLY A 1 277 ? 6.418 -5.350 13.347 1.00 95.38 277 GLY A N 1
ATOM 2098 C CA . GLY A 1 277 ? 7.354 -4.318 12.896 1.00 95.38 277 GLY A CA 1
ATOM 2099 C C . GLY A 1 277 ? 8.816 -4.771 12.959 1.00 95.38 277 GLY A C 1
ATOM 2100 O O . GLY A 1 277 ? 9.558 -4.573 11.997 1.00 95.38 277 GLY A O 1
ATOM 2101 N N . ALA A 1 278 ? 9.223 -5.397 14.065 1.00 95.56 278 ALA A N 1
ATOM 2102 C CA . ALA A 1 278 ? 10.572 -5.925 14.243 1.00 95.56 278 ALA A CA 1
ATOM 2103 C C . ALA A 1 278 ? 10.851 -7.076 13.273 1.00 95.56 278 ALA A C 1
ATOM 2105 O O . ALA A 1 278 ? 11.874 -7.040 12.592 1.00 95.56 278 ALA A O 1
ATOM 2106 N N . ALA A 1 279 ? 9.916 -8.025 13.150 1.00 97.69 279 ALA A N 1
ATOM 2107 C CA . ALA A 1 279 ? 10.017 -9.139 12.214 1.00 97.69 279 ALA A CA 1
ATOM 2108 C C . ALA A 1 279 ? 10.218 -8.644 10.777 1.00 97.69 279 ALA A C 1
ATOM 2110 O O . ALA A 1 279 ? 11.146 -9.091 10.109 1.00 97.69 279 ALA A O 1
ATOM 2111 N N . LEU A 1 280 ? 9.426 -7.659 10.331 1.00 97.19 280 LEU A N 1
ATOM 2112 C CA . LEU A 1 280 ? 9.566 -7.072 8.997 1.00 97.19 280 LEU A CA 1
ATOM 2113 C C . LEU A 1 280 ? 10.905 -6.347 8.812 1.00 97.19 280 LEU A C 1
ATOM 2115 O O . LEU A 1 280 ? 11.527 -6.458 7.760 1.00 97.19 280 LEU A O 1
ATOM 2119 N N . ALA A 1 281 ? 11.363 -5.610 9.826 1.00 96.19 281 ALA A N 1
ATOM 2120 C CA . ALA A 1 281 ? 12.624 -4.875 9.764 1.00 96.19 281 ALA A CA 1
ATOM 2121 C C . ALA A 1 281 ? 13.867 -5.784 9.768 1.00 96.19 281 ALA A C 1
ATOM 2123 O O . ALA A 1 281 ? 14.926 -5.363 9.305 1.00 96.19 281 ALA A O 1
ATOM 2124 N N . SER A 1 282 ? 13.765 -7.002 10.309 1.00 96.12 282 SER A N 1
ATOM 2125 C CA . SER A 1 282 ? 14.858 -7.979 10.364 1.00 96.12 282 SER A CA 1
ATOM 2126 C C . SER A 1 282 ? 14.734 -9.129 9.362 1.00 96.12 282 SER A C 1
ATOM 2128 O O . SER A 1 282 ? 15.554 -10.043 9.412 1.00 96.12 282 SER A O 1
ATOM 2130 N N . HIS A 1 283 ? 13.718 -9.126 8.499 1.00 97.50 283 HIS A N 1
ATOM 2131 C CA . HIS A 1 283 ? 13.465 -10.233 7.582 1.00 97.50 283 HIS A CA 1
ATOM 2132 C C . HIS A 1 283 ? 14.543 -10.304 6.491 1.00 97.50 283 HIS A C 1
ATOM 2134 O O . HIS A 1 283 ? 14.810 -9.313 5.814 1.00 97.50 283 HIS A O 1
ATOM 2140 N N . MET A 1 284 ? 15.140 -11.482 6.295 1.00 97.44 284 MET A N 1
ATOM 2141 C CA . MET A 1 284 ? 16.284 -11.655 5.387 1.00 97.44 284 MET A CA 1
ATOM 2142 C C . MET A 1 284 ? 15.916 -11.554 3.901 1.00 97.44 284 MET A C 1
ATOM 2144 O O . MET A 1 284 ? 16.736 -11.097 3.117 1.00 97.44 284 MET A O 1
ATOM 2148 N N . ASP A 1 285 ? 14.681 -11.907 3.530 1.00 97.31 285 ASP A N 1
ATOM 2149 C CA . ASP A 1 285 ? 14.200 -11.813 2.138 1.00 97.31 285 ASP A CA 1
ATOM 2150 C C . ASP A 1 285 ? 13.529 -10.469 1.788 1.00 97.31 285 ASP A C 1
ATOM 2152 O O . ASP A 1 285 ? 12.830 -10.367 0.775 1.00 97.31 285 ASP A O 1
ATOM 2156 N N . VAL A 1 286 ? 13.700 -9.442 2.629 1.00 97.62 286 VAL A N 1
ATOM 2157 C CA . VAL A 1 286 ? 13.247 -8.069 2.356 1.00 97.62 286 VAL A CA 1
ATOM 2158 C C . VAL A 1 286 ? 14.431 -7.242 1.867 1.00 97.62 286 VAL A C 1
ATOM 2160 O O . VAL A 1 286 ? 15.364 -6.968 2.616 1.00 97.62 286 VAL A O 1
ATOM 2163 N N . ASP A 1 287 ? 14.362 -6.779 0.621 1.00 96.25 287 ASP A N 1
ATOM 2164 C CA . ASP A 1 287 ? 15.487 -6.109 -0.046 1.00 96.25 287 ASP A CA 1
ATOM 2165 C C . ASP A 1 287 ? 15.656 -4.650 0.403 1.00 96.25 287 ASP A C 1
ATOM 2167 O O . ASP A 1 287 ? 16.737 -4.063 0.325 1.00 96.25 287 ASP A O 1
ATOM 2171 N N . LYS A 1 288 ? 14.568 -4.026 0.872 1.00 95.00 288 LYS A N 1
ATOM 2172 C CA . LYS A 1 288 ? 14.583 -2.645 1.362 1.00 95.00 288 LYS A CA 1
ATOM 2173 C C . LYS A 1 288 ? 13.579 -2.430 2.476 1.00 95.00 288 LYS A C 1
ATOM 2175 O O . LYS A 1 288 ? 12.389 -2.659 2.292 1.00 95.00 288 LYS A O 1
ATOM 2180 N N . VAL A 1 289 ? 14.032 -1.821 3.569 1.00 94.38 289 VAL A N 1
ATOM 2181 C CA . VAL A 1 289 ? 13.158 -1.335 4.642 1.00 94.38 289 VAL A CA 1
ATOM 2182 C C . VAL A 1 289 ? 13.018 0.187 4.571 1.00 94.38 289 VAL A C 1
ATOM 2184 O O . VAL A 1 289 ? 13.992 0.916 4.377 1.00 94.38 289 VAL A O 1
ATOM 2187 N N . ASN A 1 290 ? 11.793 0.687 4.728 1.00 88.88 290 ASN A N 1
ATOM 2188 C CA . ASN A 1 290 ? 11.500 2.112 4.865 1.00 88.88 290 ASN A CA 1
ATOM 2189 C C . ASN A 1 290 ? 10.564 2.349 6.056 1.00 88.88 290 ASN A C 1
ATOM 2191 O O . ASN A 1 290 ? 9.378 2.002 6.016 1.00 88.88 290 ASN A O 1
ATOM 2195 N N . THR A 1 291 ? 11.065 3.031 7.084 1.00 84.62 291 THR A N 1
ATOM 2196 C CA . THR A 1 291 ? 10.313 3.414 8.285 1.00 84.62 291 THR A CA 1
ATOM 2197 C C . THR A 1 291 ? 10.130 4.931 8.340 1.00 84.62 291 THR A C 1
ATOM 2199 O O . THR A 1 291 ? 10.947 5.693 7.830 1.00 84.62 291 THR A O 1
ATOM 2202 N N . HIS A 1 292 ? 9.011 5.394 8.895 1.00 70.94 292 HIS A N 1
ATOM 2203 C CA . HIS A 1 292 ? 8.796 6.806 9.239 1.00 70.94 292 HIS A CA 1
ATOM 2204 C C . HIS A 1 292 ? 8.408 6.854 10.716 1.00 70.94 292 HIS A C 1
ATOM 2206 O O . HIS A 1 292 ? 7.233 6.740 11.047 1.00 70.94 292 HIS A O 1
ATOM 2212 N N . LEU A 1 293 ? 9.399 6.900 11.611 1.00 60.91 293 LEU A N 1
ATOM 2213 C CA . LEU A 1 293 ? 9.188 6.780 13.057 1.00 60.91 293 LEU A CA 1
ATOM 2214 C C . LEU A 1 293 ? 10.155 7.661 13.859 1.00 60.91 293 LEU A C 1
ATOM 2216 O O . LEU A 1 293 ? 11.135 8.187 13.333 1.00 60.91 293 LEU A O 1
ATOM 2220 N N . ASN A 1 294 ? 9.852 7.802 15.154 1.00 51.53 294 ASN A N 1
ATOM 2221 C CA . ASN A 1 294 ? 10.677 8.494 16.143 1.00 51.53 294 ASN A CA 1
ATOM 2222 C C . ASN A 1 294 ? 12.137 8.015 16.107 1.00 51.53 294 ASN A C 1
ATOM 2224 O O . ASN A 1 294 ? 12.395 6.811 16.082 1.00 51.53 294 ASN A O 1
ATOM 2228 N N . TYR A 1 295 ? 13.074 8.964 16.231 1.00 42.97 295 TYR A N 1
ATOM 2229 C CA . TYR A 1 295 ? 14.529 8.740 16.254 1.00 42.97 295 TYR A CA 1
ATOM 2230 C C . TYR A 1 295 ? 14.979 7.582 17.168 1.00 42.97 295 TYR A C 1
ATOM 2232 O O . TYR A 1 295 ? 15.963 6.914 16.868 1.00 42.97 295 TYR A O 1
ATOM 2240 N N . ILE A 1 296 ? 14.248 7.305 18.254 1.00 43.38 296 ILE A N 1
ATOM 2241 C CA . ILE A 1 296 ? 14.561 6.240 19.220 1.00 43.38 296 ILE A CA 1
ATOM 2242 C C . ILE A 1 296 ? 14.486 4.837 18.591 1.00 43.38 296 ILE A C 1
ATOM 2244 O O . ILE A 1 296 ? 15.329 4.001 18.898 1.00 43.38 296 ILE A O 1
ATOM 2248 N N . VAL A 1 297 ? 13.545 4.575 17.678 1.00 48.81 297 VAL A N 1
ATOM 2249 C CA . VAL A 1 297 ? 13.394 3.242 17.057 1.00 48.81 297 VAL A CA 1
ATOM 2250 C C . VAL A 1 297 ? 14.554 2.938 16.101 1.00 48.81 297 VAL A C 1
ATOM 2252 O O . VAL A 1 297 ? 14.983 1.794 15.998 1.00 48.81 297 VAL A O 1
ATOM 2255 N N . CYS A 1 298 ? 15.120 3.962 15.455 1.00 33.19 298 CYS A N 1
ATOM 2256 C CA . CYS A 1 298 ? 16.243 3.801 14.529 1.00 33.19 298 CYS A CA 1
ATOM 2257 C C . CYS A 1 298 ? 17.604 3.635 15.232 1.00 33.19 298 CYS A C 1
ATOM 2259 O O . CYS A 1 298 ? 18.519 3.064 14.650 1.00 33.19 298 CYS A O 1
ATOM 2261 N N . ILE A 1 299 ? 17.765 4.125 16.467 1.00 33.50 299 ILE A N 1
ATOM 2262 C CA . ILE A 1 299 ? 19.082 4.227 17.129 1.00 33.50 299 ILE A CA 1
ATOM 2263 C C . ILE A 1 299 ? 19.449 2.975 17.951 1.00 33.50 299 ILE A C 1
ATOM 2265 O O . ILE A 1 299 ? 20.631 2.726 18.200 1.00 33.50 299 ILE A O 1
ATOM 2269 N N . TYR A 1 300 ? 18.479 2.137 18.331 1.00 31.44 300 TYR A N 1
ATOM 2270 C CA . TYR A 1 300 ? 18.729 1.035 19.273 1.00 31.44 300 TYR A CA 1
ATOM 2271 C C . TYR A 1 300 ? 19.515 -0.165 18.722 1.00 31.44 300 TYR A C 1
ATOM 2273 O O . TYR A 1 300 ? 19.918 -1.013 19.513 1.00 31.44 300 TYR A O 1
ATOM 2281 N N . ARG A 1 301 ? 19.791 -0.242 17.412 1.00 37.78 301 ARG A N 1
ATOM 2282 C CA . ARG A 1 301 ? 20.578 -1.354 16.846 1.00 37.78 301 ARG A CA 1
ATOM 2283 C C . ARG A 1 301 ? 22.048 -1.017 16.574 1.00 37.78 301 ARG A C 1
ATOM 2285 O O . ARG A 1 301 ? 22.824 -1.938 16.357 1.00 37.78 301 ARG A O 1
ATOM 2292 N N . GLU A 1 302 ? 22.454 0.257 16.619 1.00 32.12 302 GLU A N 1
ATOM 2293 C CA . GLU A 1 302 ? 23.772 0.632 16.075 1.00 32.12 302 GLU A CA 1
ATOM 2294 C C . GLU A 1 302 ? 24.585 1.661 16.899 1.00 32.12 302 GLU A C 1
ATOM 2296 O O . GLU A 1 302 ? 25.767 1.844 16.617 1.00 32.12 302 GLU A O 1
ATOM 2301 N N . TRP A 1 303 ? 24.033 2.306 17.946 1.00 30.89 303 TRP A N 1
ATOM 2302 C CA . TRP A 1 303 ? 24.716 3.457 18.589 1.00 30.89 303 TRP A CA 1
ATOM 2303 C C . TRP A 1 303 ? 24.627 3.603 20.127 1.00 30.89 303 TRP A C 1
ATOM 2305 O O . TRP A 1 303 ? 24.924 4.687 20.640 1.00 30.89 303 TRP A O 1
ATOM 2315 N N . SER A 1 304 ? 24.285 2.565 20.905 1.00 37.78 304 SER A N 1
ATOM 2316 C CA . SER A 1 304 ? 24.063 2.748 22.359 1.00 37.78 304 SER A CA 1
ATOM 2317 C C . SER A 1 304 ? 25.307 3.157 23.168 1.00 37.78 304 SER A C 1
ATOM 2319 O O . SER A 1 304 ? 25.161 3.845 24.173 1.00 37.78 304 SER A O 1
ATOM 2321 N N . GLU A 1 305 ? 26.530 2.830 22.738 1.00 37.59 305 GLU A N 1
ATOM 2322 C CA . GLU A 1 305 ? 27.735 3.176 23.518 1.00 37.59 305 GLU A CA 1
ATOM 2323 C C . GLU A 1 305 ? 28.371 4.520 23.132 1.00 37.59 305 GLU A C 1
ATOM 2325 O O . GLU A 1 305 ? 28.955 5.205 23.972 1.00 37.59 305 GLU A O 1
ATOM 2330 N N . LYS A 1 306 ? 28.228 4.958 21.875 1.00 34.22 306 LYS A N 1
ATOM 2331 C CA . LYS A 1 306 ? 28.916 6.165 21.380 1.00 34.22 306 LYS A CA 1
ATOM 2332 C C . LYS A 1 306 ? 28.128 7.458 21.595 1.00 34.22 306 LYS A C 1
ATOM 2334 O O . LYS A 1 306 ? 28.734 8.520 21.730 1.00 34.22 306 LYS A O 1
ATOM 2339 N N . LEU A 1 307 ? 26.795 7.395 21.674 1.00 34.94 307 LEU A N 1
ATOM 2340 C CA . LEU A 1 307 ? 25.968 8.598 21.824 1.00 34.94 307 LEU A CA 1
ATOM 2341 C C . LEU A 1 307 ? 25.990 9.168 23.252 1.00 34.94 307 LEU A C 1
ATOM 2343 O O . LEU A 1 307 ? 25.918 10.385 23.413 1.00 34.94 307 LEU A O 1
ATOM 2347 N N . TYR A 1 308 ? 26.169 8.322 24.276 1.00 37.38 308 TYR A N 1
ATOM 2348 C CA . TYR A 1 308 ? 26.191 8.748 25.684 1.00 37.38 308 TYR A CA 1
ATOM 2349 C C . TYR A 1 308 ? 27.323 9.748 25.979 1.00 37.38 308 TYR A C 1
ATOM 2351 O O . TYR A 1 308 ? 27.123 10.747 26.676 1.00 37.38 308 TYR A O 1
ATOM 2359 N N . LEU A 1 309 ? 28.498 9.534 25.377 1.00 33.84 309 LEU A N 1
ATOM 2360 C CA . LEU A 1 309 ? 29.648 10.438 25.488 1.00 33.84 309 LEU A CA 1
ATOM 2361 C C . LEU A 1 309 ? 29.453 11.741 24.696 1.00 33.84 309 LEU A C 1
ATOM 2363 O O . LEU A 1 309 ? 29.937 12.791 25.118 1.00 33.84 309 LEU A O 1
ATOM 2367 N N . TRP A 1 310 ? 28.694 11.708 23.598 1.00 27.44 310 TRP A N 1
ATOM 2368 C CA . TRP A 1 310 ? 28.466 12.877 22.744 1.00 27.44 310 TRP A CA 1
ATOM 2369 C C . TRP A 1 310 ? 27.393 13.822 23.312 1.00 27.44 310 TRP A C 1
ATOM 2371 O O . TRP A 1 310 ? 27.578 15.041 23.339 1.00 27.44 310 TRP A O 1
ATOM 2381 N N . THR A 1 311 ? 26.3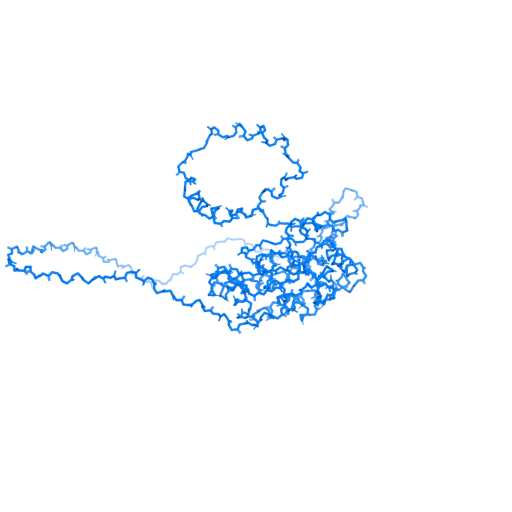13 13.279 23.888 1.00 36.38 311 THR A N 1
ATOM 2382 C CA . THR A 1 311 ? 25.251 14.078 24.531 1.00 36.38 311 THR A CA 1
ATOM 2383 C C . THR A 1 311 ? 25.724 14.859 25.757 1.00 36.38 311 THR A C 1
ATOM 2385 O O . THR A 1 311 ? 25.140 15.890 26.085 1.00 36.38 311 THR A O 1
ATOM 2388 N N . LYS A 1 312 ? 26.812 14.437 26.413 1.00 34.12 312 LYS A N 1
ATOM 2389 C CA . LYS A 1 312 ? 27.362 15.146 27.577 1.00 34.12 312 LYS A CA 1
ATOM 2390 C C . LYS A 1 312 ? 28.047 16.470 27.205 1.00 34.12 312 LYS A C 1
ATOM 2392 O O . LYS A 1 312 ? 28.100 17.372 28.036 1.00 34.12 312 LYS A O 1
ATOM 2397 N N . HIS A 1 313 ? 28.523 16.613 25.964 1.00 32.44 313 HIS A N 1
ATOM 2398 C CA . HIS A 1 313 ? 29.235 17.812 25.506 1.00 32.44 313 HIS A CA 1
ATOM 2399 C C . HIS A 1 313 ? 28.342 18.863 24.831 1.00 32.44 313 HIS A C 1
ATOM 2401 O O . HIS A 1 313 ? 28.672 20.046 24.874 1.00 32.44 313 HIS A O 1
ATOM 2407 N N . LEU A 1 314 ? 27.192 18.478 24.267 1.00 29.91 314 LEU A N 1
ATOM 2408 C CA . LEU A 1 314 ? 26.338 19.404 23.505 1.00 29.91 314 LEU A CA 1
ATOM 2409 C C . LEU A 1 314 ? 25.315 20.183 24.364 1.00 29.91 314 LEU A C 1
ATOM 2411 O O . LEU A 1 314 ? 24.758 21.182 23.913 1.00 29.91 314 LEU A O 1
ATOM 2415 N N . PHE A 1 315 ? 25.082 19.772 25.616 1.00 31.94 315 PHE A N 1
ATOM 2416 C CA . PHE A 1 315 ? 24.044 20.354 26.487 1.00 31.94 315 PHE A CA 1
ATOM 2417 C C . PHE A 1 315 ? 24.420 21.675 27.184 1.00 31.94 315 PHE A C 1
ATOM 2419 O O . PHE A 1 315 ? 23.618 22.218 27.942 1.00 31.94 315 PHE A O 1
ATOM 2426 N N . LEU A 1 316 ? 25.602 22.235 26.908 1.00 34.03 316 LEU A N 1
ATOM 2427 C CA . LEU A 1 316 ? 26.053 23.501 27.499 1.00 34.03 316 LEU A CA 1
ATOM 2428 C C . LEU A 1 316 ? 25.736 24.756 26.665 1.00 34.03 316 LEU A C 1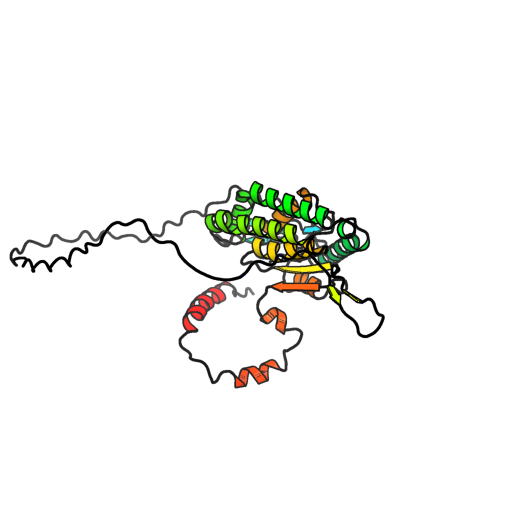
ATOM 2430 O O . LEU A 1 316 ? 26.100 25.845 27.097 1.00 34.03 316 LEU A O 1
ATOM 2434 N N . SER A 1 317 ? 25.064 24.658 25.506 1.00 35.53 317 SER A N 1
ATOM 2435 C CA . SER A 1 317 ? 25.051 25.793 24.559 1.00 35.53 317 SER A CA 1
ATOM 2436 C C . SER A 1 317 ? 23.706 26.292 24.015 1.00 35.53 317 SER A C 1
ATOM 2438 O O . SER A 1 317 ? 23.726 27.209 23.202 1.00 35.53 317 SER A O 1
ATOM 2440 N N . PHE A 1 318 ? 22.529 25.821 24.457 1.00 31.31 318 PHE A N 1
ATOM 2441 C CA . PHE A 1 318 ? 21.272 26.392 23.932 1.00 31.31 318 PHE A CA 1
ATOM 2442 C C . PHE A 1 318 ? 20.193 26.734 24.973 1.00 31.31 318 PHE A C 1
ATOM 2444 O O . PHE A 1 318 ? 19.893 25.988 25.902 1.00 31.31 318 PHE A O 1
ATOM 2451 N N . ASN A 1 319 ? 19.653 27.939 24.763 1.00 33.97 319 ASN A N 1
ATOM 2452 C CA . ASN A 1 319 ? 18.705 28.740 25.539 1.00 33.97 319 ASN A CA 1
ATOM 2453 C C . ASN A 1 319 ? 17.483 27.965 26.079 1.00 33.97 319 ASN A C 1
ATOM 2455 O O . ASN A 1 319 ? 16.759 27.323 25.318 1.00 33.97 319 ASN A O 1
ATOM 2459 N N . LYS A 1 320 ? 17.209 28.096 27.386 1.00 39.03 320 LYS A N 1
ATOM 2460 C CA . LYS A 1 320 ? 16.210 27.314 28.146 1.00 39.03 320 LYS A CA 1
ATOM 2461 C C . LYS A 1 320 ? 14.736 27.676 27.885 1.00 39.03 320 LYS A C 1
ATOM 2463 O O . LYS A 1 320 ? 13.857 26.894 28.242 1.00 39.03 320 LYS A O 1
ATOM 2468 N N . ASP A 1 321 ? 14.440 28.789 27.217 1.00 37.88 321 ASP A N 1
ATOM 2469 C CA . ASP A 1 321 ? 13.104 29.402 27.337 1.00 37.88 321 ASP A CA 1
ATOM 2470 C C . ASP A 1 321 ? 12.119 29.128 26.185 1.00 37.88 321 ASP A C 1
ATOM 2472 O O . ASP A 1 321 ? 10.954 29.508 26.274 1.00 37.88 321 ASP A O 1
ATOM 2476 N N . ARG A 1 322 ? 12.514 28.408 25.123 1.00 35.09 322 ARG A N 1
ATOM 2477 C CA . ARG A 1 322 ? 11.592 28.037 24.017 1.00 35.09 322 ARG A CA 1
ATOM 2478 C C . ARG A 1 322 ? 11.117 26.581 24.004 1.00 35.09 322 ARG A C 1
ATOM 2480 O O . ARG A 1 322 ? 10.275 26.230 23.186 1.00 35.09 322 ARG A O 1
ATOM 2487 N N . ILE A 1 323 ? 11.585 25.748 24.932 1.00 40.03 323 ILE A N 1
ATOM 2488 C CA . ILE A 1 323 ? 11.228 24.315 25.004 1.00 40.03 323 ILE A CA 1
ATOM 2489 C C . ILE A 1 323 ? 10.076 24.050 25.999 1.00 40.03 323 ILE A C 1
ATOM 2491 O O . ILE A 1 323 ? 9.467 22.981 26.005 1.00 40.03 323 ILE A O 1
ATOM 2495 N N . TYR A 1 324 ? 9.692 25.046 26.802 1.00 33.91 324 TYR A N 1
ATOM 2496 C CA . TYR A 1 324 ? 8.756 24.856 27.914 1.00 33.91 324 TYR A CA 1
ATOM 2497 C C . TYR A 1 324 ? 7.298 24.575 27.497 1.00 33.91 324 TYR A C 1
ATOM 2499 O O . TYR A 1 324 ? 6.563 23.923 28.240 1.00 33.91 324 TYR A O 1
ATOM 2507 N N . TRP A 1 325 ? 6.870 25.021 26.310 1.00 27.09 325 TRP A N 1
ATOM 2508 C CA . TRP A 1 325 ? 5.473 24.874 25.871 1.00 27.09 325 TRP A CA 1
ATOM 2509 C C . TRP A 1 325 ? 5.149 23.459 25.367 1.00 27.09 325 TRP A C 1
ATOM 2511 O O . TRP A 1 325 ? 4.119 22.894 25.728 1.00 27.09 325 TRP A O 1
ATOM 2521 N N . ILE A 1 326 ? 6.076 22.840 24.630 1.00 38.47 326 ILE A N 1
ATOM 2522 C CA . ILE A 1 326 ? 5.946 21.453 24.150 1.00 38.47 326 ILE A CA 1
ATOM 2523 C C . ILE A 1 326 ? 6.024 20.469 25.329 1.00 38.47 326 ILE A C 1
ATOM 2525 O O . ILE A 1 326 ? 5.266 19.504 25.395 1.00 38.47 326 ILE A O 1
ATOM 2529 N N . TYR A 1 327 ? 6.867 20.757 26.325 1.00 32.91 327 TYR A N 1
ATOM 2530 C CA . TYR A 1 327 ? 7.047 19.889 27.491 1.00 32.91 327 TYR A CA 1
ATOM 2531 C C . TYR A 1 327 ? 5.809 19.833 28.408 1.00 32.91 327 TYR A C 1
ATOM 2533 O O . TYR A 1 327 ? 5.526 18.800 29.018 1.00 32.91 327 TYR A O 1
ATOM 2541 N N . ARG A 1 328 ? 5.036 20.927 28.508 1.00 30.17 328 ARG A N 1
ATOM 2542 C CA . ARG A 1 328 ? 3.862 21.001 29.397 1.00 30.17 328 ARG A CA 1
ATOM 2543 C C . ARG A 1 328 ? 2.650 20.243 28.847 1.00 30.17 328 ARG A C 1
ATOM 2545 O O . ARG A 1 328 ? 1.920 19.647 29.634 1.00 30.17 328 ARG A O 1
ATOM 2552 N N . TYR A 1 329 ? 2.482 20.206 27.524 1.00 33.34 329 TYR A N 1
ATOM 2553 C CA . TYR A 1 329 ? 1.448 19.394 26.869 1.00 33.34 329 TYR A CA 1
ATOM 2554 C C . TYR A 1 329 ? 1.748 17.888 27.015 1.00 33.34 329 TYR A C 1
ATOM 2556 O O . TYR A 1 329 ? 0.854 17.080 27.249 1.00 33.34 329 TYR A O 1
ATOM 2564 N N . TRP A 1 330 ? 3.033 17.518 26.994 1.00 36.84 330 TRP A N 1
ATOM 2565 C CA . TRP A 1 330 ? 3.491 16.125 27.048 1.00 36.84 330 TRP A CA 1
ATOM 2566 C C . TRP A 1 330 ? 3.486 15.506 28.461 1.00 36.84 330 TRP A C 1
ATOM 2568 O O . TRP A 1 330 ? 3.202 14.317 28.632 1.00 36.84 330 TRP A O 1
ATOM 2578 N N . LYS A 1 331 ? 3.751 16.303 29.507 1.00 32.09 331 LYS A N 1
ATOM 2579 C CA . LYS A 1 331 ? 3.796 15.821 30.905 1.00 32.09 331 LYS A CA 1
ATOM 2580 C C . LYS A 1 331 ? 2.419 15.459 31.484 1.00 32.09 331 LYS A C 1
ATOM 2582 O O . LYS A 1 331 ? 2.343 14.678 32.429 1.00 32.09 331 LYS A O 1
ATOM 2587 N N . ASN A 1 332 ? 1.339 16.011 30.929 1.00 34.22 332 ASN A N 1
ATOM 2588 C CA . ASN A 1 332 ? -0.022 15.661 31.342 1.00 34.22 332 ASN A CA 1
ATOM 2589 C C . ASN A 1 332 ? -0.530 14.381 30.660 1.00 34.22 332 ASN A C 1
ATOM 2591 O O . ASN A 1 332 ? -1.267 13.629 31.287 1.00 34.22 332 ASN A O 1
ATOM 2595 N N . TYR A 1 333 ? -0.082 14.083 29.436 1.00 36.53 333 TYR A N 1
ATOM 2596 C CA . TYR A 1 333 ? -0.492 12.880 28.698 1.00 36.53 333 TYR A CA 1
ATOM 2597 C C . TYR A 1 333 ? 0.191 11.602 29.215 1.00 36.53 333 TYR A C 1
ATOM 2599 O O . TYR A 1 333 ? -0.436 10.559 29.375 1.00 36.53 333 TYR A O 1
ATOM 2607 N N . SER A 1 334 ? 1.469 11.703 29.589 1.00 34.91 334 SER A N 1
ATOM 2608 C CA . SER A 1 334 ? 2.268 10.589 30.131 1.00 34.91 334 SER A CA 1
ATOM 2609 C C . SER A 1 334 ? 1.835 10.108 31.526 1.00 34.91 334 SER A C 1
ATOM 2611 O O . SER A 1 334 ? 2.252 9.038 31.958 1.00 34.91 334 SER A O 1
ATOM 2613 N N . ARG A 1 335 ? 0.969 10.849 32.232 1.00 32.78 335 ARG A N 1
ATOM 2614 C CA . ARG A 1 335 ? 0.394 10.424 33.522 1.00 32.78 335 ARG A CA 1
ATOM 2615 C C . ARG A 1 335 ? -0.879 9.586 33.394 1.00 32.78 335 ARG A C 1
ATOM 2617 O O . ARG A 1 335 ? -1.289 8.991 34.384 1.00 32.78 335 ARG A O 1
ATOM 2624 N N . VAL A 1 336 ? -1.493 9.528 32.211 1.00 37.47 336 VAL A N 1
ATOM 2625 C CA . VAL A 1 336 ? -2.735 8.766 31.987 1.00 37.47 336 VAL A CA 1
ATOM 2626 C C . VAL A 1 336 ? -2.440 7.337 31.500 1.00 37.47 336 VAL A C 1
ATOM 2628 O O . VAL A 1 336 ? -3.221 6.434 31.770 1.00 37.47 336 VAL A O 1
ATOM 2631 N N . GLY A 1 337 ? -1.282 7.106 30.867 1.00 33.97 337 GLY A N 1
ATOM 2632 C CA . GLY A 1 337 ? -0.899 5.807 30.287 1.00 33.97 337 GLY A CA 1
ATOM 2633 C C . GLY A 1 337 ? -0.095 4.855 31.184 1.00 33.97 337 GLY A C 1
ATOM 2634 O O . GLY A 1 337 ? 0.182 3.739 30.764 1.00 33.97 337 GLY A O 1
ATOM 2635 N N . CYS A 1 338 ? 0.277 5.259 32.402 1.00 30.66 338 CYS A N 1
ATOM 2636 C CA . CYS A 1 338 ? 0.938 4.388 33.382 1.00 30.66 338 CYS A CA 1
ATOM 2637 C C . CYS A 1 338 ? 0.105 4.336 34.666 1.00 30.66 338 CYS A C 1
ATOM 2639 O O . CYS A 1 338 ? 0.415 4.995 35.659 1.00 30.66 338 CYS A O 1
ATOM 2641 N N . LYS A 1 339 ? -0.972 3.551 34.648 1.00 26.50 339 LYS A N 1
ATOM 2642 C CA . LYS A 1 339 ? -1.387 2.836 35.853 1.00 26.50 339 LYS A CA 1
ATOM 2643 C C . LYS A 1 339 ? -0.910 1.405 35.693 1.00 26.50 339 LYS A C 1
ATOM 2645 O O . LYS A 1 339 ? -1.516 0.622 34.973 1.00 26.50 339 LYS A O 1
ATOM 2650 N N . GLU A 1 340 ? 0.203 1.116 36.356 1.00 36.62 340 GLU A N 1
ATOM 2651 C CA . GLU A 1 340 ? 0.537 -0.236 36.780 1.00 36.62 340 GLU A CA 1
ATOM 2652 C C . GLU A 1 340 ? -0.692 -0.828 37.486 1.00 36.62 340 GLU A C 1
ATOM 2654 O O . GLU A 1 340 ? -1.290 -0.199 38.366 1.00 36.62 340 GLU A O 1
ATOM 2659 N N . GLN A 1 341 ? -1.098 -2.015 37.059 1.00 23.28 341 GLN A N 1
ATOM 2660 C CA . GLN A 1 341 ? -2.009 -2.885 37.788 1.00 23.28 341 GLN A CA 1
ATOM 2661 C C . GLN A 1 341 ? -1.341 -4.263 37.896 1.00 23.28 341 GLN A C 1
ATOM 2663 O O . GLN A 1 341 ? -0.537 -4.603 37.028 1.00 23.28 341 GLN A O 1
ATOM 2668 N N . PRO A 1 342 ? -1.631 -4.985 38.988 1.00 36.31 342 PRO A N 1
ATOM 2669 C CA . PRO A 1 342 ? -0.669 -5.345 40.037 1.00 36.31 342 PRO A CA 1
ATOM 2670 C C . PRO A 1 342 ? 0.269 -6.512 39.730 1.00 36.31 342 PRO A C 1
ATOM 2672 O O . PRO A 1 342 ? -0.101 -7.387 38.916 1.00 36.31 342 PRO A O 1
#

Organism: Zea mays (NCBI:txid4577)